Protein AF-A0A3D3L9M9-F1 (afdb_monomer)

Radius of gyration: 21.67 Å; Cα contacts (8 Å, |Δi|>4): 496; chains: 1; bounding box: 60×49×56 Å

Mean predicted aligned error: 7.58 Å

Foldseek 3Di:
DDDDDPPWDWPFPADFPDDDDSLQKFWFLDPPDVQQWTWIAGLAAGGIFIWGKDWDCCPPPVDTGIITTTDDDDPVQRVQSLQGWTWDDFPFPCLDPDDPLQTLGPTQTAASPRYNDDSVRSVVVSVVSCVVCVPPFPLRNRVVRGHDPDARDPRDDPSVCLSNLLNVLNVDDLPDDPVVLLQQLLDPGPSNSSSLLSLLPDPCSVVLLLCLLPVLDSSSLSSNLSNCSRPPDLVCLVSLLVSLLSFDLDADPVGQLHGPSNVSNLSSLSSCLVSLVRNPPVLVSLVVSLVVCVVGHVPSNVSSVVSSCSSVVPDRRDD

Secondary structure (DSSP, 8-state):
--PPPPPPEE-TT-SSSSSS-GGGEEEBSS---S-SEEEEEETTT--EEEEEEEEE-STTTSS-EEEEEE----HHHHHHHHTSPEEPPPEE--SSS--GGGS-EEPPEEPTT--S--HHHHHHHHHHHHHHHTT--HHHHHHHH---SSPPPTT--GGGHHHHHHHHHHT--TTS-HHHHHHHHHSSSTTHHHHHHHHHTSTTHHHHHHHHHHT--HHHHHHHHHHHHHS--GGGHHHHHHHHHT---PBPSS-TTSBTTHHHHHHHHHHHHHTGGG-TTHHHHHHHHHHHHTTT-HHHHHHHHHHHHHHHH-PPP--

pLDDT: mean 84.59, std 13.61, range [33.09, 97.38]

Solvent-accessible surface area (backbone atoms only — not comparable to full-atom values): 18096 Å² total; per-residue (Å²): 135,84,74,73,76,76,80,78,46,71,45,48,90,42,66,42,94,65,90,67,66,68,88,33,53,26,34,38,73,51,74,74,61,98,52,52,53,40,39,20,33,24,32,35,80,51,50,68,24,41,25,36,58,46,69,45,87,17,88,85,78,76,55,65,48,70,35,23,34,54,53,91,67,58,67,71,48,52,55,51,57,48,35,29,17,25,37,47,78,67,61,71,69,56,76,58,101,61,64,80,91,70,45,70,74,56,67,39,65,34,45,32,84,49,49,71,40,52,66,70,55,44,55,55,50,54,56,53,47,47,68,77,44,66,90,51,52,67,51,57,42,38,68,77,18,29,61,58,89,66,77,76,54,92,83,59,54,77,85,53,44,64,58,46,47,33,55,57,39,67,73,60,51,86,83,54,56,63,84,64,37,46,65,40,12,32,40,94,51,82,23,8,56,37,29,13,44,45,48,60,71,41,93,57,29,70,64,48,40,53,54,21,45,69,59,83,41,69,51,44,35,34,27,29,51,30,30,42,72,61,51,76,54,75,88,46,48,68,54,54,52,52,43,60,68,63,61,62,88,50,54,24,92,92,45,61,66,34,36,47,68,49,68,58,52,55,50,51,52,46,53,50,58,76,45,40,96,74,45,87,67,44,48,63,54,40,57,52,43,35,67,73,37,54,90,48,18,59,67,58,31,54,51,40,51,54,48,34,52,52,59,71,61,78,60,76,68,81,123

Structure (mmCIF, N/CA/C/O backbone):
data_AF-A0A3D3L9M9-F1
#
_entry.id   AF-A0A3D3L9M9-F1
#
loop_
_atom_site.group_PDB
_atom_site.id
_atom_site.type_symbol
_atom_site.label_atom_id
_atom_site.label_alt_id
_atom_site.label_comp_id
_atom_site.label_asym_id
_atom_site.label_entity_id
_atom_site.label_seq_id
_atom_site.pdbx_PDB_ins_code
_atom_site.Cartn_x
_atom_site.Cartn_y
_atom_site.Cartn_z
_atom_site.occupancy
_atom_site.B_iso_or_equiv
_atom_site.auth_seq_id
_atom_site.auth_comp_id
_atom_site.auth_asym_id
_atom_site.auth_atom_id
_atom_site.pdbx_PDB_model_num
ATOM 1 N N . MET A 1 1 ? 35.180 -26.397 -13.930 1.00 33.09 1 MET A N 1
ATOM 2 C CA . MET A 1 1 ? 35.344 -24.981 -14.312 1.00 33.09 1 MET A CA 1
ATOM 3 C C . MET A 1 1 ? 34.381 -24.176 -13.465 1.00 33.09 1 MET A C 1
ATOM 5 O O . MET A 1 1 ? 33.189 -24.171 -13.731 1.00 33.09 1 MET A O 1
ATOM 9 N N . SER A 1 2 ? 34.881 -23.629 -12.366 1.00 35.94 2 SER A N 1
ATOM 10 C CA . SER A 1 2 ? 34.155 -22.727 -11.479 1.00 35.94 2 SER A CA 1
ATOM 11 C C . SER A 1 2 ? 34.115 -21.365 -12.160 1.00 35.94 2 SER A C 1
ATOM 13 O O . SER A 1 2 ? 35.136 -20.686 -12.247 1.00 35.94 2 SER A O 1
ATOM 15 N N . HIS A 1 3 ? 32.960 -20.994 -12.711 1.00 33.69 3 HIS A N 1
ATOM 16 C CA . HIS A 1 3 ? 32.736 -19.606 -13.091 1.00 33.69 3 HIS A CA 1
ATOM 17 C C . HIS A 1 3 ? 32.947 -18.748 -11.835 1.00 33.69 3 HIS A C 1
ATOM 19 O O . HIS A 1 3 ? 32.397 -19.105 -10.786 1.00 33.69 3 HIS A O 1
ATOM 25 N N . PRO A 1 4 ? 33.749 -17.669 -11.888 1.00 38.41 4 PRO A N 1
ATOM 26 C CA . PRO A 1 4 ? 33.717 -16.690 -10.814 1.00 38.41 4 PRO A CA 1
ATOM 27 C C . PRO A 1 4 ? 32.261 -16.225 -10.660 1.00 38.41 4 PRO A C 1
ATOM 29 O O . PRO A 1 4 ? 31.553 -16.145 -11.674 1.00 38.41 4 PRO A O 1
ATOM 32 N N . PRO A 1 5 ? 31.779 -15.968 -9.430 1.00 44.69 5 PRO A N 1
ATOM 33 C CA . PRO A 1 5 ? 30.465 -15.365 -9.267 1.00 44.69 5 PRO A CA 1
ATOM 34 C C . PRO A 1 5 ? 30.419 -14.107 -10.149 1.00 44.69 5 PRO A C 1
ATOM 36 O O . PRO A 1 5 ? 31.430 -13.398 -10.227 1.00 44.69 5 PRO A O 1
ATOM 39 N N . PRO A 1 6 ? 29.318 -13.868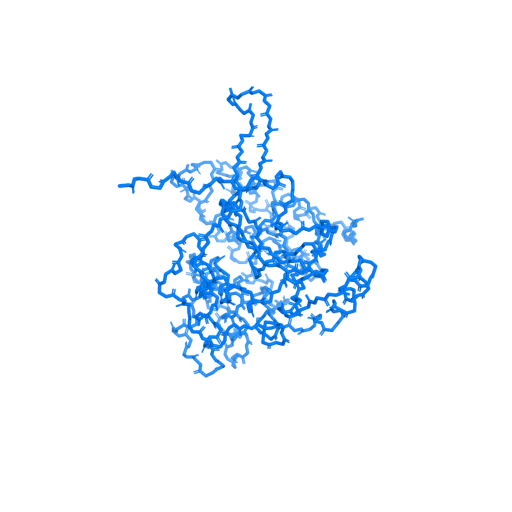 -10.886 1.00 54.06 6 PRO A N 1
ATOM 40 C CA . PRO A 1 6 ? 29.206 -12.669 -11.704 1.00 54.06 6 PRO A CA 1
ATOM 41 C C . PRO A 1 6 ? 29.533 -11.462 -10.826 1.00 54.06 6 PRO A C 1
ATOM 43 O O . PRO A 1 6 ? 29.035 -11.373 -9.705 1.00 54.06 6 PRO A O 1
ATOM 46 N N . ALA A 1 7 ? 30.427 -10.593 -11.308 1.00 61.88 7 ALA A N 1
ATOM 47 C CA . ALA A 1 7 ? 30.830 -9.403 -10.574 1.00 61.88 7 ALA A CA 1
ATOM 48 C C . ALA A 1 7 ? 29.566 -8.629 -10.183 1.00 61.88 7 ALA A C 1
ATOM 50 O O . ALA A 1 7 ? 28.782 -8.241 -11.052 1.00 61.88 7 ALA A O 1
ATOM 51 N N . GLU A 1 8 ? 29.339 -8.482 -8.878 1.00 77.19 8 GLU A N 1
ATOM 52 C CA . GLU A 1 8 ? 28.187 -7.755 -8.367 1.00 77.19 8 GLU A CA 1
ATOM 53 C C . GLU A 1 8 ? 28.261 -6.315 -8.872 1.00 77.19 8 GLU A C 1
ATOM 55 O O . GLU A 1 8 ? 29.269 -5.627 -8.695 1.00 77.19 8 GLU A O 1
ATOM 60 N N . LYS A 1 9 ? 27.201 -5.861 -9.539 1.00 86.44 9 LYS A N 1
ATOM 61 C CA . LYS A 1 9 ? 27.150 -4.499 -10.051 1.00 86.44 9 LYS A CA 1
ATOM 62 C C . LYS A 1 9 ? 26.581 -3.581 -8.979 1.00 86.44 9 LYS A C 1
ATOM 64 O O . LYS A 1 9 ? 25.378 -3.582 -8.725 1.00 86.44 9 LYS A O 1
ATOM 69 N N . VAL A 1 10 ? 27.463 -2.810 -8.354 1.00 88.44 10 VAL A N 1
ATOM 70 C CA . VAL A 1 10 ? 27.101 -1.778 -7.380 1.00 88.44 10 VAL A CA 1
ATOM 71 C C . VAL A 1 10 ? 26.648 -0.527 -8.131 1.00 88.44 10 VAL A C 1
ATOM 73 O O . VAL A 1 10 ? 27.326 -0.071 -9.048 1.00 88.44 10 VAL A O 1
ATOM 76 N N . LEU A 1 11 ? 25.479 -0.008 -7.765 1.00 86.19 11 LEU A N 1
ATOM 77 C CA . LEU A 1 11 ? 24.852 1.172 -8.363 1.00 86.19 11 LEU A CA 1
ATOM 78 C C . LEU A 1 11 ? 25.003 2.433 -7.494 1.00 86.19 11 LEU A C 1
ATOM 80 O O . LEU A 1 11 ? 24.520 3.491 -7.889 1.00 86.19 11 LEU A O 1
ATOM 84 N N . GLU A 1 12 ? 25.665 2.316 -6.337 1.00 82.75 12 GLU A N 1
ATOM 85 C CA . GLU A 1 12 ? 25.787 3.377 -5.327 1.00 82.75 12 GLU A CA 1
ATOM 86 C C . GLU A 1 12 ? 24.389 3.871 -4.912 1.00 82.75 12 GLU A C 1
ATOM 88 O O . GLU A 1 12 ? 23.578 3.058 -4.452 1.00 82.75 12 GLU A O 1
ATOM 93 N N . ASP A 1 13 ? 24.092 5.155 -5.129 1.00 79.00 13 ASP A N 1
ATOM 94 C CA . ASP A 1 13 ? 22.797 5.783 -4.839 1.00 79.00 13 ASP A CA 1
ATOM 95 C C . ASP A 1 13 ? 21.741 5.515 -5.928 1.00 79.00 13 ASP A C 1
ATOM 97 O O . ASP A 1 13 ? 20.532 5.686 -5.718 1.00 79.00 13 ASP A O 1
ATOM 101 N N . ARG A 1 14 ? 22.163 5.052 -7.113 1.00 86.56 14 ARG A N 1
ATOM 102 C CA . ARG A 1 14 ? 21.253 4.801 -8.234 1.00 86.56 14 ARG A CA 1
ATOM 103 C C . ARG A 1 14 ? 20.447 3.531 -7.989 1.00 86.56 14 ARG A C 1
ATOM 105 O O . ARG A 1 14 ? 20.939 2.504 -7.538 1.00 86.56 14 ARG A O 1
ATOM 112 N N . ARG A 1 15 ? 19.180 3.576 -8.400 1.00 90.56 15 ARG A N 1
ATOM 113 C CA . ARG A 1 15 ? 18.230 2.463 -8.229 1.00 90.56 15 ARG A CA 1
ATOM 114 C C . ARG A 1 15 ? 17.972 1.653 -9.497 1.00 90.56 15 ARG A C 1
ATOM 116 O O . ARG A 1 15 ? 17.392 0.574 -9.431 1.00 90.56 15 ARG A O 1
ATOM 123 N N . VAL A 1 16 ? 18.369 2.188 -10.651 1.00 94.38 16 VAL A N 1
ATOM 124 C CA . VAL A 1 16 ? 18.211 1.552 -11.962 1.00 94.38 16 VAL A CA 1
ATOM 125 C C . VAL A 1 16 ? 19.552 1.548 -12.670 1.00 94.38 16 VAL A C 1
ATOM 127 O O . VAL A 1 16 ? 20.256 2.561 -12.700 1.00 94.38 16 VAL A O 1
ATOM 130 N N . ASP A 1 17 ? 19.870 0.414 -13.282 1.00 94.62 17 ASP A N 1
ATOM 131 C CA . ASP A 1 17 ? 21.086 0.211 -14.051 1.00 94.62 17 ASP A CA 1
ATOM 132 C C . ASP A 1 17 ? 20.997 0.842 -15.454 1.00 94.62 17 ASP A C 1
ATOM 134 O O . ASP A 1 17 ? 20.914 0.172 -16.483 1.00 94.62 17 ASP A O 1
ATOM 138 N N . CYS A 1 18 ? 20.949 2.171 -15.496 1.00 94.81 18 CYS A N 1
ATOM 139 C CA . CYS A 1 18 ? 20.976 2.958 -16.727 1.00 94.81 18 CYS A CA 1
ATOM 140 C C . CYS A 1 18 ? 21.786 4.245 -16.527 1.00 94.81 18 CYS A C 1
ATOM 142 O O . CYS A 1 18 ? 22.221 4.514 -15.413 1.00 94.81 18 CYS A O 1
ATOM 144 N N . GLY A 1 19 ? 21.966 5.052 -17.580 1.00 93.69 19 GLY A N 1
ATOM 145 C CA . GLY A 1 19 ? 22.653 6.354 -17.522 1.00 93.69 19 GLY A CA 1
ATOM 146 C C . GLY A 1 19 ? 21.738 7.578 -17.372 1.00 93.69 19 GLY A C 1
ATOM 147 O O . GLY A 1 19 ? 22.219 8.702 -17.445 1.00 93.69 19 GLY A O 1
ATOM 148 N N . CYS A 1 20 ? 20.425 7.390 -17.206 1.00 95.31 20 CYS A N 1
ATOM 149 C CA . CYS A 1 20 ? 19.460 8.493 -17.105 1.00 95.31 20 CYS A CA 1
ATOM 150 C C . CYS A 1 20 ? 19.565 9.263 -15.773 1.00 95.31 20 CYS A C 1
ATOM 152 O O . CYS A 1 20 ? 20.234 8.824 -14.841 1.00 95.31 20 CYS A O 1
ATOM 154 N N . ASP A 1 21 ? 18.879 10.400 -15.665 1.00 94.38 21 ASP A N 1
ATOM 155 C CA . ASP A 1 21 ? 18.722 11.115 -14.392 1.00 94.38 21 ASP A CA 1
ATOM 156 C C . ASP A 1 21 ? 17.965 10.238 -13.374 1.00 94.38 21 ASP A C 1
ATOM 158 O O . ASP A 1 21 ? 16.957 9.611 -13.712 1.00 94.38 21 ASP A O 1
ATOM 162 N N . GLU A 1 22 ? 18.437 10.182 -12.128 1.00 92.56 22 GLU A N 1
ATOM 163 C CA . GLU A 1 22 ? 17.822 9.369 -11.073 1.00 92.56 22 GLU A CA 1
ATOM 164 C C . GLU A 1 22 ? 16.407 9.819 -10.702 1.00 92.56 22 GLU A C 1
ATOM 166 O O . GLU A 1 22 ? 15.593 8.999 -10.271 1.00 92.56 22 GLU A O 1
ATOM 171 N N . ARG A 1 23 ? 16.066 11.087 -10.965 1.00 92.44 23 ARG A N 1
ATOM 172 C CA . ARG A 1 23 ? 14.709 11.626 -10.814 1.00 92.44 23 ARG A CA 1
ATOM 173 C C . ARG A 1 23 ? 13.713 10.970 -11.762 1.00 92.44 23 ARG A C 1
ATOM 175 O O . ARG A 1 23 ? 12.513 11.138 -11.573 1.00 92.44 23 ARG A O 1
ATOM 182 N N . LEU A 1 24 ? 14.174 10.194 -12.745 1.00 94.69 24 LEU A N 1
ATOM 183 C CA . LEU A 1 24 ? 13.333 9.387 -13.633 1.00 94.69 24 LEU A CA 1
ATOM 184 C C . LEU A 1 24 ? 13.099 7.966 -13.103 1.00 94.69 24 LEU A C 1
ATOM 186 O O . LEU A 1 24 ? 12.328 7.212 -13.701 1.00 94.69 24 LEU A O 1
ATOM 190 N N . HIS A 1 25 ? 13.764 7.564 -12.020 1.00 94.38 25 HIS A N 1
ATOM 191 C CA . HIS A 1 25 ? 13.606 6.237 -11.436 1.00 94.38 25 HIS A CA 1
ATOM 192 C C . HIS A 1 25 ? 12.343 6.190 -10.574 1.00 94.38 25 HIS A C 1
ATOM 194 O O . HIS A 1 25 ? 12.098 7.063 -9.738 1.00 94.38 25 HIS A O 1
ATOM 200 N N . ARG A 1 26 ? 11.524 5.158 -10.777 1.00 93.56 26 ARG A N 1
ATOM 201 C CA . ARG A 1 26 ? 10.294 4.922 -10.018 1.00 93.56 26 ARG A CA 1
ATOM 202 C C . ARG A 1 26 ? 10.266 3.494 -9.492 1.00 93.56 26 ARG A C 1
ATOM 204 O O . ARG A 1 26 ? 10.668 2.590 -10.228 1.00 93.56 26 ARG A O 1
ATOM 211 N N . PRO A 1 27 ? 9.813 3.262 -8.249 1.00 93.19 27 PRO A N 1
ATOM 212 C CA . PRO A 1 27 ? 9.525 1.913 -7.784 1.00 93.19 27 PRO A CA 1
ATOM 213 C C . PRO A 1 27 ? 8.497 1.232 -8.687 1.00 93.19 27 PRO A C 1
ATOM 215 O O . PRO A 1 27 ? 7.617 1.892 -9.240 1.00 93.19 27 PRO A O 1
ATOM 218 N N . VAL A 1 28 ? 8.586 -0.083 -8.826 1.00 94.06 28 VAL A N 1
ATOM 219 C CA . VAL A 1 28 ? 7.606 -0.893 -9.552 1.00 94.06 28 VAL A CA 1
ATOM 220 C C . VAL A 1 28 ? 6.676 -1.545 -8.540 1.00 94.06 28 VAL A C 1
ATOM 222 O O . VAL A 1 28 ? 7.138 -2.356 -7.744 1.00 94.06 28 VAL A O 1
ATOM 225 N N . LEU A 1 29 ? 5.382 -1.210 -8.606 1.00 89.81 29 LEU A N 1
ATOM 226 C CA . LEU A 1 29 ? 4.254 -1.681 -7.786 1.00 89.81 29 LEU A CA 1
ATOM 227 C C . LEU A 1 29 ? 4.360 -1.523 -6.262 1.00 89.81 29 LEU A C 1
ATOM 229 O O . LEU A 1 29 ? 3.416 -1.061 -5.628 1.00 89.81 29 LEU A O 1
ATOM 233 N N . LEU A 1 30 ? 5.452 -1.982 -5.664 1.00 84.50 30 LEU A N 1
ATOM 234 C CA . LEU A 1 30 ? 5.696 -2.000 -4.234 1.00 84.50 30 LEU A CA 1
ATOM 235 C C . LEU A 1 30 ? 6.755 -0.955 -3.911 1.00 84.50 30 LEU A C 1
ATOM 237 O O . LEU A 1 30 ? 7.791 -0.860 -4.570 1.00 84.50 30 LEU A O 1
ATOM 241 N N . GLU A 1 31 ? 6.490 -0.155 -2.884 1.00 74.69 31 GLU A N 1
ATOM 242 C CA . GLU A 1 31 ? 7.501 0.758 -2.378 1.00 74.69 31 GLU A CA 1
ATOM 243 C C . GLU A 1 31 ? 8.694 -0.021 -1.807 1.00 74.69 31 GLU A C 1
ATOM 245 O O . GLU A 1 31 ? 8.491 -1.068 -1.183 1.00 74.69 31 GLU A O 1
ATOM 250 N N . PRO A 1 32 ? 9.923 0.507 -1.938 1.00 61.47 32 PRO A N 1
ATOM 251 C CA . PRO A 1 32 ? 11.069 0.008 -1.194 1.00 61.47 32 PRO A CA 1
ATOM 252 C C . PRO A 1 32 ? 10.804 0.272 0.296 1.00 61.47 32 PRO A C 1
ATOM 254 O O . PRO A 1 32 ? 10.990 1.381 0.793 1.00 61.47 32 PRO A O 1
ATOM 257 N N . GLY A 1 33 ? 10.226 -0.712 0.982 1.00 63.22 33 GLY A N 1
ATOM 258 C CA . GLY A 1 33 ? 9.989 -0.673 2.423 1.00 63.22 33 GLY A CA 1
ATOM 259 C C . GLY A 1 33 ? 11.222 -1.140 3.196 1.00 63.22 33 GLY A C 1
ATOM 260 O O . GLY A 1 33 ? 12.350 -0.983 2.751 1.00 63.22 33 GLY A O 1
ATOM 261 N N . PHE A 1 34 ? 11.001 -1.820 4.323 1.00 51.00 34 PHE A N 1
ATOM 262 C CA . PHE A 1 34 ? 12.053 -2.534 5.070 1.00 51.00 34 PHE A CA 1
ATOM 263 C C . PHE A 1 34 ? 12.556 -3.810 4.367 1.00 51.00 34 PHE A C 1
ATOM 265 O O . PHE A 1 34 ? 13.247 -4.627 4.972 1.00 51.00 34 PHE A O 1
ATOM 272 N N . GLN A 1 35 ? 12.148 -4.043 3.119 1.00 64.75 35 GLN A N 1
ATOM 273 C CA . GLN A 1 35 ? 12.575 -5.208 2.358 1.00 64.75 35 GLN A CA 1
ATOM 274 C C . GLN A 1 35 ? 13.949 -4.932 1.762 1.00 64.75 35 GLN A C 1
ATOM 276 O O . GLN A 1 35 ? 14.169 -3.886 1.160 1.00 64.75 35 GLN A O 1
ATOM 281 N N . ALA A 1 36 ? 14.857 -5.899 1.892 1.00 76.19 36 ALA A N 1
ATOM 282 C CA . ALA A 1 36 ? 16.188 -5.786 1.310 1.00 76.19 36 ALA A CA 1
ATOM 283 C C . ALA A 1 36 ? 16.134 -5.675 -0.221 1.00 76.19 36 ALA A C 1
ATOM 285 O O . ALA A 1 36 ? 17.023 -5.082 -0.812 1.00 76.19 36 ALA A O 1
ATOM 286 N N . TRP A 1 37 ? 15.116 -6.245 -0.878 1.00 90.44 37 TRP A N 1
ATOM 287 C CA . TRP A 1 37 ? 14.992 -6.238 -2.336 1.00 90.44 37 TRP A CA 1
ATOM 288 C C . TRP A 1 37 ? 13.902 -5.272 -2.792 1.00 90.44 37 TRP A C 1
ATOM 290 O O . TRP A 1 37 ? 12.818 -5.224 -2.216 1.00 90.44 37 TRP A O 1
ATOM 300 N N . ALA A 1 38 ? 14.178 -4.548 -3.870 1.00 91.69 38 ALA A N 1
ATOM 301 C CA . ALA A 1 38 ? 13.242 -3.633 -4.507 1.00 91.69 38 ALA A CA 1
ATOM 302 C C . ALA A 1 38 ? 13.362 -3.716 -6.031 1.00 91.69 38 ALA A C 1
ATOM 304 O O . ALA A 1 38 ? 14.388 -4.136 -6.569 1.00 91.69 38 ALA A O 1
ATOM 305 N N . VAL A 1 39 ? 12.311 -3.307 -6.737 1.00 94.69 39 VAL A N 1
ATOM 306 C CA . VAL A 1 39 ? 12.291 -3.252 -8.203 1.00 94.69 39 VAL A CA 1
ATOM 307 C C . VAL A 1 39 ? 12.022 -1.818 -8.620 1.00 94.69 39 VAL A C 1
ATOM 309 O O . VAL A 1 39 ? 11.086 -1.191 -8.125 1.00 94.69 39 VAL A O 1
ATOM 312 N N . HIS A 1 40 ? 12.839 -1.302 -9.529 1.00 95.44 40 HIS A N 1
ATOM 313 C CA . HIS A 1 40 ? 12.734 0.059 -10.035 1.00 95.44 40 HIS A CA 1
ATOM 314 C C . HIS A 1 40 ? 12.749 0.068 -11.559 1.00 95.44 40 HIS A C 1
ATOM 316 O O . HIS A 1 40 ? 13.385 -0.776 -12.189 1.00 95.44 40 HIS A O 1
ATOM 322 N N . ALA A 1 41 ? 12.073 1.049 -12.146 1.00 96.38 41 ALA A N 1
ATOM 323 C CA . ALA A 1 41 ? 12.044 1.284 -13.579 1.00 96.38 41 ALA A CA 1
ATOM 324 C C . ALA A 1 41 ? 12.390 2.742 -13.896 1.00 96.38 41 ALA A C 1
ATOM 326 O O . ALA A 1 41 ? 11.969 3.663 -13.192 1.00 96.38 41 ALA A O 1
ATOM 327 N N . CYS A 1 42 ? 13.149 2.967 -14.966 1.00 96.81 42 CYS A N 1
ATOM 328 C CA . CYS A 1 42 ? 13.473 4.301 -15.454 1.00 96.81 42 CYS A CA 1
ATOM 329 C C . CYS A 1 42 ? 12.408 4.785 -16.446 1.00 96.81 42 CYS A C 1
ATOM 331 O O . CYS A 1 42 ? 12.202 4.179 -17.495 1.00 96.81 42 CYS A O 1
ATOM 333 N N . CYS A 1 43 ? 11.778 5.926 -16.172 1.00 96.81 43 CYS A N 1
ATOM 334 C CA . CYS A 1 43 ? 10.842 6.573 -17.098 1.00 96.81 43 CYS A CA 1
ATOM 335 C C . CYS A 1 43 ? 11.537 7.285 -18.270 1.00 96.81 43 CYS A C 1
ATOM 337 O O . CYS A 1 43 ? 10.881 7.627 -19.247 1.00 96.81 43 CYS A O 1
ATOM 339 N N . GLY A 1 44 ? 12.861 7.450 -18.228 1.00 97.00 44 GLY A N 1
ATOM 340 C CA . GLY A 1 44 ? 13.647 7.939 -19.362 1.00 97.00 44 GLY A CA 1
ATOM 341 C C . GLY A 1 44 ? 13.872 6.862 -20.420 1.00 97.00 44 GLY A C 1
ATOM 342 O O . GLY A 1 44 ? 13.445 7.010 -21.558 1.00 97.00 44 GLY A O 1
ATOM 343 N N . CYS A 1 45 ? 14.510 5.750 -20.050 1.00 96.50 45 CYS A N 1
ATOM 344 C CA . CYS A 1 45 ? 14.910 4.708 -21.007 1.00 96.50 45 CYS A CA 1
ATOM 345 C C . CYS A 1 45 ? 14.089 3.410 -20.947 1.00 96.50 45 CYS A C 1
ATOM 347 O O . CYS A 1 45 ? 14.290 2.534 -21.781 1.00 96.50 45 CYS A O 1
ATOM 349 N N . GLY A 1 46 ? 13.196 3.247 -19.967 1.00 95.25 46 GLY A N 1
ATOM 350 C CA . GLY A 1 46 ? 12.403 2.026 -19.778 1.00 95.25 46 GLY A CA 1
ATOM 351 C C . GLY A 1 46 ? 13.138 0.869 -19.091 1.00 95.25 46 GLY A C 1
ATOM 352 O O . GLY A 1 46 ? 12.525 -0.167 -18.856 1.00 95.25 46 GLY A O 1
ATOM 353 N N . MET A 1 47 ? 14.423 1.024 -18.743 1.00 96.69 47 MET A N 1
ATOM 354 C CA . MET A 1 47 ? 15.188 -0.015 -18.042 1.00 96.69 47 MET A CA 1
ATOM 355 C C . MET A 1 47 ? 14.532 -0.378 -16.708 1.00 96.69 47 MET A C 1
ATOM 357 O O . MET A 1 47 ? 14.173 0.516 -15.941 1.00 96.69 47 MET A O 1
ATOM 361 N N . VAL A 1 48 ? 14.434 -1.677 -16.418 1.00 96.75 48 VAL A N 1
ATOM 362 C CA . VAL A 1 48 ? 13.936 -2.215 -15.146 1.00 96.75 48 VAL A CA 1
ATOM 363 C C . VAL A 1 48 ? 15.064 -2.957 -14.445 1.00 96.75 48 VAL A C 1
ATOM 365 O O . VAL A 1 48 ? 15.755 -3.772 -15.053 1.00 96.75 48 VAL A O 1
ATOM 368 N N . THR A 1 49 ? 15.256 -2.687 -13.159 1.00 96.31 49 THR A N 1
ATOM 369 C CA . THR A 1 49 ? 16.326 -3.274 -12.353 1.00 96.31 49 THR A CA 1
ATOM 370 C C . THR A 1 49 ? 15.765 -3.743 -11.021 1.00 96.31 49 THR A C 1
ATOM 372 O O . THR A 1 49 ? 15.053 -3.005 -10.340 1.00 96.31 49 THR A O 1
ATOM 375 N N . CYS A 1 50 ? 16.092 -4.978 -10.646 1.00 95.19 50 CYS A N 1
ATOM 376 C CA . CYS A 1 50 ? 15.913 -5.444 -9.280 1.00 95.19 50 CYS A CA 1
ATOM 377 C C . CYS A 1 50 ? 17.205 -5.180 -8.506 1.00 95.19 50 CYS A C 1
ATOM 379 O O . CYS A 1 50 ? 18.293 -5.487 -8.994 1.00 95.19 50 CYS A O 1
ATOM 381 N N . THR A 1 51 ? 17.086 -4.587 -7.325 1.00 93.31 51 THR A N 1
ATOM 382 C CA . THR A 1 51 ? 18.219 -4.193 -6.489 1.00 93.31 51 THR A CA 1
ATOM 383 C C . THR A 1 51 ? 18.074 -4.750 -5.088 1.00 93.31 51 THR A C 1
ATOM 385 O O . THR A 1 51 ? 16.981 -4.699 -4.525 1.00 93.31 51 THR A O 1
ATOM 388 N N . GLU A 1 52 ? 19.182 -5.178 -4.502 1.00 91.50 52 GLU A N 1
ATOM 389 C CA . GLU A 1 52 ? 19.316 -5.398 -3.068 1.00 91.50 52 GLU A CA 1
ATOM 390 C C . GLU A 1 52 ? 19.927 -4.152 -2.415 1.00 91.50 52 GLU A C 1
ATOM 392 O O . GLU A 1 52 ? 21.000 -3.705 -2.823 1.00 91.50 52 GLU A O 1
ATOM 397 N N . GLN A 1 53 ? 19.255 -3.573 -1.421 1.00 87.06 53 GLN A N 1
ATOM 398 C CA . GLN A 1 53 ? 19.840 -2.555 -0.558 1.00 87.06 53 GLN A CA 1
ATOM 399 C C . GLN A 1 53 ? 20.689 -3.245 0.510 1.00 87.06 53 GLN A C 1
ATOM 401 O O . GLN A 1 53 ? 20.191 -4.052 1.296 1.00 87.06 53 GLN A O 1
ATOM 406 N N . ARG A 1 54 ? 21.974 -2.904 0.546 1.00 86.06 54 ARG A N 1
ATOM 407 C CA . ARG A 1 54 ? 22.916 -3.327 1.585 1.00 86.06 54 ARG A CA 1
ATOM 408 C C . ARG A 1 54 ? 23.401 -2.090 2.313 1.00 86.06 54 ARG A C 1
ATOM 410 O O . ARG A 1 54 ? 23.590 -1.056 1.685 1.00 86.06 54 ARG A O 1
ATOM 417 N N . GLY A 1 55 ? 23.594 -2.181 3.616 1.00 81.38 55 GLY A N 1
ATOM 418 C CA . GLY A 1 55 ? 24.051 -1.040 4.389 1.00 81.38 55 GLY A CA 1
ATOM 419 C C . GLY A 1 55 ? 24.264 -1.366 5.852 1.00 81.38 55 GLY A C 1
ATOM 420 O O . GLY A 1 55 ? 23.901 -2.447 6.321 1.00 81.38 55 GLY A O 1
ATOM 421 N N . ASP A 1 56 ? 24.845 -0.400 6.544 1.00 77.88 56 ASP A N 1
ATOM 422 C CA . ASP A 1 56 ? 25.013 -0.366 7.989 1.00 77.88 56 ASP A CA 1
ATOM 423 C C . ASP A 1 56 ? 24.328 0.904 8.505 1.00 77.88 56 ASP A C 1
ATOM 425 O O . ASP A 1 56 ? 24.455 1.974 7.909 1.00 77.88 56 ASP A O 1
ATOM 429 N N . ASP A 1 57 ? 23.590 0.792 9.608 1.00 77.19 57 ASP A N 1
ATOM 430 C CA . ASP A 1 57 ? 22.956 1.939 10.265 1.00 77.19 57 ASP A CA 1
ATOM 431 C C . ASP A 1 57 ? 23.949 2.745 11.125 1.00 77.19 57 ASP A C 1
ATOM 433 O O . ASP A 1 57 ? 23.566 3.708 11.795 1.00 77.19 57 ASP A O 1
ATOM 437 N N . GLY A 1 58 ? 25.226 2.354 11.099 1.00 78.31 58 GLY A N 1
ATOM 438 C CA . GLY A 1 58 ? 26.333 3.009 11.780 1.00 78.31 58 GLY A CA 1
ATOM 439 C C . GLY A 1 58 ? 26.437 2.635 13.255 1.00 78.31 58 GLY A C 1
ATOM 440 O O . GLY A 1 58 ? 27.357 3.099 13.930 1.00 78.31 58 GLY A O 1
ATOM 441 N N . ARG A 1 59 ? 25.554 1.770 13.780 1.00 75.94 59 ARG A N 1
ATOM 442 C CA . ARG A 1 59 ? 25.620 1.327 15.185 1.00 75.94 59 ARG A CA 1
ATOM 443 C C . ARG A 1 59 ? 26.869 0.506 15.481 1.00 75.94 59 ARG A C 1
ATOM 445 O O . ARG A 1 59 ? 27.307 0.487 16.629 1.00 75.94 59 ARG A O 1
ATOM 452 N N . PHE A 1 60 ? 27.434 -0.158 14.471 1.00 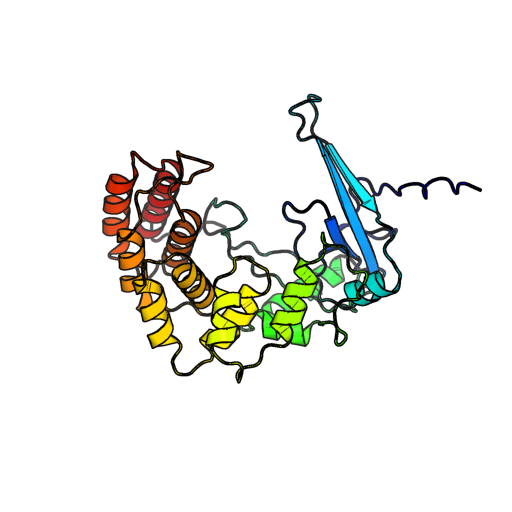71.50 60 PHE A N 1
ATOM 453 C CA . PHE A 1 60 ? 28.617 -1.007 14.626 1.00 71.50 60 PHE A CA 1
ATOM 454 C C . PHE A 1 60 ? 29.893 -0.385 14.054 1.00 71.50 60 PHE A C 1
ATOM 456 O O . PHE A 1 60 ? 30.964 -0.578 14.626 1.00 71.50 60 PHE A O 1
ATOM 463 N N . THR A 1 61 ? 29.793 0.364 12.956 1.00 76.25 61 THR A N 1
ATOM 464 C CA . THR A 1 61 ? 30.950 0.958 12.261 1.00 76.25 61 THR A CA 1
ATOM 465 C C . THR A 1 61 ? 31.157 2.447 12.549 1.00 76.25 61 THR A C 1
ATOM 467 O O . THR A 1 61 ? 32.214 2.979 12.224 1.00 76.25 61 THR A O 1
ATOM 470 N N . GLY A 1 62 ? 30.197 3.121 13.194 1.00 80.69 62 GLY A N 1
ATOM 471 C CA . GLY A 1 62 ? 30.243 4.558 13.490 1.00 80.69 62 GLY A CA 1
ATOM 472 C C . GLY A 1 62 ? 29.819 5.462 12.327 1.00 80.69 62 GLY A C 1
ATOM 473 O O . GLY A 1 62 ? 29.671 6.665 12.532 1.00 80.69 62 GLY A O 1
ATOM 474 N N . GLU A 1 63 ? 29.577 4.902 11.139 1.00 79.81 63 GLU A N 1
ATOM 475 C CA . GLU A 1 63 ? 29.136 5.633 9.951 1.00 79.81 63 GLU A CA 1
ATOM 476 C C . GLU A 1 63 ? 28.003 4.875 9.254 1.00 79.81 63 GLU A C 1
ATOM 478 O O . GLU A 1 63 ? 28.122 3.690 8.946 1.00 79.81 63 GLU A O 1
ATOM 483 N N . ALA A 1 64 ? 26.882 5.560 9.030 1.00 81.44 64 ALA A N 1
ATOM 484 C CA . ALA A 1 64 ? 25.761 4.980 8.309 1.00 81.44 64 ALA A CA 1
ATOM 485 C C . ALA A 1 64 ? 26.027 5.037 6.803 1.00 81.44 64 ALA A C 1
ATOM 487 O O . ALA A 1 64 ? 26.344 6.099 6.266 1.00 81.44 64 ALA A O 1
ATOM 488 N N . TRP A 1 65 ? 25.846 3.915 6.114 1.00 82.19 65 TRP A N 1
ATOM 489 C CA . TRP A 1 65 ? 25.987 3.845 4.662 1.00 82.19 65 TRP A CA 1
ATOM 490 C C . TRP A 1 65 ? 24.983 2.864 4.069 1.00 82.19 65 TRP A C 1
ATOM 492 O O . TRP A 1 65 ? 24.590 1.886 4.706 1.00 82.19 65 TRP A O 1
ATOM 502 N N . SER A 1 66 ? 24.577 3.103 2.825 1.00 82.19 66 SER A N 1
ATOM 503 C CA . SER A 1 66 ? 23.772 2.154 2.061 1.00 82.19 66 SER A CA 1
ATOM 504 C C . SER A 1 66 ? 24.139 2.193 0.587 1.00 82.19 66 SER A C 1
ATOM 506 O O . SER A 1 66 ? 24.350 3.270 0.046 1.00 82.19 66 SER A O 1
ATOM 508 N N . VAL A 1 67 ? 24.169 1.033 -0.061 1.00 86.00 67 VAL A N 1
ATOM 509 C CA . VAL A 1 67 ? 24.361 0.891 -1.507 1.00 86.00 67 VAL A CA 1
ATOM 510 C C . VAL A 1 67 ? 23.275 0.011 -2.103 1.00 86.00 67 VAL A C 1
ATOM 512 O O . VAL A 1 67 ? 22.751 -0.898 -1.448 1.00 86.00 67 VAL A O 1
ATOM 515 N N . HIS A 1 68 ? 22.986 0.238 -3.378 1.00 88.44 68 HIS A N 1
ATOM 516 C CA . HIS A 1 68 ? 22.147 -0.647 -4.172 1.00 88.44 68 HIS A CA 1
ATOM 517 C C . HIS A 1 68 ? 23.003 -1.588 -5.023 1.00 88.44 68 HIS A C 1
ATOM 519 O O . HIS A 1 68 ? 23.860 -1.152 -5.790 1.00 88.44 68 HIS A O 1
ATOM 525 N N . VAL A 1 69 ? 22.761 -2.892 -4.908 1.00 91.12 69 VAL A N 1
ATOM 526 C CA . VAL A 1 69 ? 23.416 -3.929 -5.717 1.00 91.12 69 VAL A CA 1
ATOM 527 C C . VAL A 1 69 ? 22.412 -4.477 -6.720 1.00 91.12 69 VAL A C 1
ATOM 529 O O . VAL A 1 69 ? 21.352 -4.962 -6.328 1.00 91.12 69 VAL A O 1
ATOM 532 N N . ALA A 1 70 ? 22.722 -4.403 -8.014 1.00 93.12 70 ALA A N 1
ATOM 533 C CA . ALA A 1 70 ? 21.857 -4.948 -9.053 1.00 93.12 70 ALA A CA 1
ATOM 534 C C . ALA A 1 70 ? 21.860 -6.482 -9.012 1.00 93.12 70 ALA A C 1
ATOM 536 O O . ALA A 1 70 ? 22.911 -7.127 -9.012 1.00 93.12 70 ALA A O 1
ATOM 537 N N . LEU A 1 71 ? 20.664 -7.063 -9.013 1.00 92.75 71 LEU A N 1
ATOM 538 C CA . LEU A 1 71 ? 20.451 -8.501 -8.973 1.00 92.75 71 LEU A CA 1
ATOM 539 C C . LEU A 1 71 ? 20.186 -9.038 -10.377 1.00 92.75 71 LEU A C 1
ATOM 541 O O . LEU A 1 71 ? 19.293 -8.575 -11.089 1.00 92.75 71 LEU A O 1
ATOM 545 N N . MET A 1 72 ? 20.929 -10.076 -10.751 1.00 91.56 72 MET A N 1
ATOM 546 C CA . MET A 1 72 ? 20.723 -10.785 -12.011 1.00 91.56 72 MET A CA 1
ATOM 547 C C . MET A 1 72 ? 19.617 -11.829 -11.840 1.00 91.56 72 MET A C 1
ATOM 549 O O . MET A 1 72 ? 19.871 -12.968 -11.448 1.00 91.56 72 MET A O 1
ATOM 553 N N . LEU A 1 73 ? 18.376 -11.433 -12.120 1.00 92.94 73 LEU A N 1
ATOM 554 C CA . LEU A 1 73 ? 17.237 -12.352 -12.156 1.00 92.94 73 LEU A CA 1
ATOM 555 C C . LEU A 1 73 ? 17.101 -13.009 -13.534 1.00 92.94 73 LEU A C 1
ATOM 557 O O . LEU A 1 73 ? 17.625 -12.523 -14.538 1.00 92.94 73 LEU A O 1
ATOM 561 N N . LYS A 1 74 ? 16.367 -14.125 -13.597 1.00 94.00 74 LYS A N 1
ATOM 562 C CA . LYS A 1 74 ? 16.059 -14.775 -14.876 1.00 94.00 74 LYS A CA 1
ATOM 563 C C . LYS A 1 74 ? 15.280 -13.817 -15.795 1.00 94.00 74 LYS A C 1
ATOM 565 O O . LYS A 1 74 ? 14.423 -13.087 -15.290 1.00 94.00 74 LYS A O 1
ATOM 570 N N . PRO A 1 75 ? 15.489 -13.864 -17.127 1.00 95.19 75 PRO A N 1
ATOM 571 C CA . PRO A 1 75 ? 14.794 -12.983 -18.068 1.00 95.19 75 PRO A CA 1
ATOM 572 C C . PRO A 1 75 ? 13.268 -13.014 -17.926 1.00 95.19 75 PRO A C 1
ATOM 574 O O . PRO A 1 75 ? 12.644 -11.965 -17.881 1.00 95.19 75 PRO A O 1
ATOM 577 N N . GLU A 1 76 ? 12.683 -14.202 -17.748 1.00 95.88 76 GLU A N 1
ATOM 578 C CA . GLU A 1 76 ? 11.238 -14.385 -17.532 1.00 95.88 76 GLU A CA 1
ATOM 579 C C . GLU A 1 76 ? 10.707 -13.616 -16.309 1.00 95.88 76 GLU A C 1
ATOM 581 O O . GLU A 1 76 ? 9.632 -13.021 -16.365 1.00 95.88 76 GLU A O 1
ATOM 586 N N . VAL A 1 77 ? 11.486 -13.564 -15.221 1.00 96.50 77 VAL A N 1
ATOM 587 C CA . VAL A 1 77 ? 11.138 -12.817 -14.008 1.00 96.50 77 VAL A CA 1
ATOM 588 C C . VAL A 1 77 ? 11.233 -11.320 -14.276 1.00 96.50 77 VAL A C 1
ATOM 590 O O . VAL A 1 77 ? 10.313 -10.588 -13.930 1.00 96.50 77 VAL A O 1
ATOM 593 N N . MET A 1 78 ? 12.299 -10.860 -14.936 1.00 96.06 78 MET A N 1
ATOM 594 C CA . MET A 1 78 ? 12.463 -9.439 -15.263 1.00 96.06 78 MET A CA 1
ATOM 595 C C . MET A 1 78 ? 11.385 -8.929 -16.222 1.00 96.06 78 MET A C 1
ATOM 597 O O . MET A 1 78 ? 10.852 -7.846 -16.001 1.00 96.06 78 MET A O 1
ATOM 601 N N . THR A 1 79 ? 11.018 -9.706 -17.244 1.00 95.69 79 THR A N 1
ATOM 602 C CA . THR A 1 79 ? 9.922 -9.366 -18.162 1.00 95.69 79 THR A CA 1
ATOM 603 C C . THR A 1 79 ? 8.591 -9.274 -17.424 1.00 95.69 79 THR A C 1
ATOM 605 O O . THR A 1 79 ? 7.846 -8.317 -17.626 1.00 95.69 79 THR A O 1
ATOM 608 N N . TRP A 1 80 ? 8.308 -10.225 -16.530 1.00 96.88 80 TRP A N 1
ATOM 609 C CA . TRP A 1 80 ? 7.091 -10.192 -15.723 1.00 96.88 80 TRP A CA 1
ATOM 610 C C . TRP A 1 80 ? 7.062 -8.975 -14.788 1.00 96.88 80 TRP A C 1
ATOM 612 O O . TRP A 1 80 ? 6.079 -8.237 -14.767 1.00 96.88 80 TRP A O 1
ATOM 622 N N . LEU A 1 81 ? 8.164 -8.692 -14.086 1.00 95.94 81 LEU A N 1
ATOM 623 C CA . LEU A 1 81 ? 8.298 -7.510 -13.228 1.00 95.94 81 LEU A CA 1
ATOM 624 C C . LEU A 1 81 ? 8.135 -6.199 -14.012 1.00 95.94 81 LEU A C 1
ATOM 626 O O . LEU A 1 81 ? 7.468 -5.288 -13.535 1.00 95.94 81 LEU A O 1
ATOM 630 N N . ALA A 1 82 ? 8.677 -6.114 -15.228 1.00 95.25 82 ALA A N 1
ATOM 631 C CA . ALA A 1 82 ? 8.587 -4.926 -16.077 1.00 95.25 82 ALA A CA 1
ATOM 632 C C . ALA A 1 82 ? 7.166 -4.607 -16.573 1.00 95.25 82 ALA A C 1
ATOM 634 O O . ALA A 1 82 ? 6.917 -3.490 -17.020 1.00 95.25 82 ALA A O 1
ATOM 635 N N . SER A 1 83 ? 6.238 -5.567 -16.502 1.00 95.38 83 SER A N 1
ATOM 636 C CA . SER A 1 83 ? 4.843 -5.382 -16.927 1.00 95.38 83 SER A CA 1
ATOM 637 C C . SER A 1 83 ? 3.933 -4.769 -15.856 1.00 95.38 83 SER A C 1
ATOM 639 O O . SER A 1 83 ? 2.781 -4.437 -16.135 1.00 95.38 83 SER A O 1
ATOM 641 N N . TRP A 1 84 ? 4.442 -4.594 -14.637 1.00 95.81 84 TRP A N 1
ATOM 642 C CA . TRP A 1 84 ? 3.712 -3.956 -13.551 1.00 95.81 84 TRP A CA 1
ATOM 643 C C . TRP A 1 84 ? 3.738 -2.432 -13.640 1.00 95.81 84 TRP A C 1
ATOM 645 O O . TRP A 1 84 ? 4.731 -1.824 -14.049 1.00 95.81 84 TRP A O 1
ATOM 655 N N . ALA A 1 85 ? 2.657 -1.808 -13.173 1.00 94.50 85 ALA A N 1
ATOM 656 C CA . ALA A 1 85 ? 2.598 -0.373 -12.943 1.00 94.50 85 ALA A CA 1
ATOM 657 C C . ALA A 1 85 ? 3.749 0.120 -12.048 1.00 94.50 85 ALA A C 1
ATOM 659 O O . ALA A 1 85 ? 4.201 -0.562 -11.122 1.00 94.50 85 ALA A O 1
ATOM 660 N N . ARG A 1 86 ? 4.201 1.346 -12.299 1.00 93.62 86 ARG A N 1
ATOM 661 C CA . ARG A 1 86 ? 5.212 2.031 -11.485 1.00 93.62 86 ARG A CA 1
ATOM 662 C C . ARG A 1 86 ? 4.527 2.937 -10.478 1.00 93.62 86 ARG A C 1
ATOM 664 O O . ARG A 1 86 ? 3.368 3.299 -10.647 1.00 93.62 86 ARG A O 1
ATOM 671 N N . LEU A 1 87 ? 5.237 3.316 -9.434 1.00 90.00 87 LEU A N 1
ATOM 672 C CA . LEU A 1 87 ? 4.729 4.206 -8.404 1.00 90.00 87 LEU A CA 1
ATOM 673 C C . LEU A 1 87 ? 5.302 5.596 -8.624 1.00 90.00 87 LEU A C 1
ATOM 675 O O . LEU A 1 87 ? 6.517 5.764 -8.566 1.00 90.00 87 LEU A O 1
ATOM 679 N N . GLY A 1 88 ? 4.433 6.569 -8.879 1.00 85.94 88 GLY A N 1
ATOM 680 C CA . GLY A 1 88 ? 4.793 7.982 -8.897 1.00 85.94 88 GLY A CA 1
ATOM 681 C C . GLY A 1 88 ? 5.152 8.499 -7.501 1.00 85.94 88 GLY A C 1
ATOM 682 O O . GLY A 1 88 ? 4.930 7.804 -6.503 1.00 85.94 88 GLY A O 1
ATOM 683 N N . PRO A 1 89 ? 5.702 9.721 -7.412 1.00 73.62 89 PRO A N 1
ATOM 684 C CA . PRO A 1 89 ? 5.984 10.352 -6.137 1.00 73.62 89 PRO A CA 1
ATOM 685 C C . PRO A 1 89 ? 4.707 10.454 -5.305 1.00 73.62 89 PRO A C 1
ATOM 687 O O . PRO A 1 89 ? 3.601 10.660 -5.810 1.00 73.62 89 PRO A O 1
ATOM 690 N N . HIS A 1 90 ? 4.887 10.290 -4.003 1.00 65.81 90 HIS A N 1
ATOM 691 C CA . HIS A 1 90 ? 3.810 10.391 -3.041 1.00 65.81 90 HIS A CA 1
ATOM 692 C C . HIS A 1 90 ? 3.513 11.843 -2.736 1.00 65.81 90 HIS A C 1
ATOM 694 O O . HIS A 1 90 ? 4.381 12.548 -2.223 1.00 65.81 90 HIS A O 1
ATOM 700 N N . GLU A 1 91 ? 2.259 12.239 -2.887 1.00 55.25 91 GLU A N 1
ATOM 701 C CA . GLU A 1 91 ? 1.740 13.278 -2.014 1.00 55.25 91 GLU A CA 1
ATOM 702 C C . GLU A 1 91 ? 1.433 12.623 -0.682 1.00 55.25 91 GLU A C 1
ATOM 704 O O . GLU A 1 91 ? 0.510 11.820 -0.523 1.00 55.25 91 GLU A O 1
ATOM 709 N N . ARG A 1 92 ? 2.303 12.898 0.284 1.00 52.84 92 ARG A N 1
ATOM 710 C CA . ARG A 1 92 ? 1.965 12.626 1.663 1.00 52.84 92 ARG A CA 1
ATOM 711 C C . ARG A 1 92 ? 1.059 13.766 2.105 1.00 52.84 92 ARG A C 1
ATOM 713 O O . ARG A 1 92 ? 1.555 14.834 2.446 1.00 52.84 92 ARG A O 1
ATOM 720 N N . GLU A 1 93 ? -0.244 13.529 2.164 1.00 50.34 93 GLU A N 1
ATOM 721 C CA . GLU A 1 93 ? -1.097 14.320 3.051 1.00 50.34 93 GLU A CA 1
ATOM 722 C C . GLU A 1 93 ? -0.764 13.903 4.487 1.00 50.34 93 GLU A C 1
ATOM 724 O O . GLU A 1 93 ? -1.415 13.066 5.115 1.00 50.34 93 GLU A O 1
ATOM 729 N N . VAL A 1 94 ? 0.364 14.411 4.984 1.00 50.31 94 VAL A N 1
ATOM 730 C CA . VAL A 1 94 ? 0.777 14.219 6.368 1.00 50.31 94 VAL A CA 1
ATOM 731 C C . VAL A 1 94 ? -0.113 15.122 7.204 1.00 50.31 94 VAL A C 1
ATOM 733 O O . VAL A 1 94 ? 0.221 16.271 7.455 1.00 50.31 94 VAL A O 1
ATOM 736 N N . LEU A 1 95 ? -1.251 14.600 7.663 1.00 51.53 95 LEU A N 1
ATOM 737 C CA . LEU A 1 95 ? -2.084 15.332 8.620 1.00 51.53 95 LEU A CA 1
ATOM 738 C C . LEU A 1 95 ? -1.310 15.661 9.917 1.00 51.53 95 LEU A C 1
ATOM 740 O O . LEU A 1 95 ? -1.698 16.579 10.634 1.00 51.53 95 LEU A O 1
ATOM 744 N N . TRP A 1 96 ? -0.225 14.920 10.212 1.00 52.62 96 TRP A N 1
ATOM 745 C CA . TRP A 1 96 ? 0.646 15.066 11.390 1.00 52.62 96 TRP A CA 1
ATOM 746 C C . TRP A 1 96 ? 1.871 14.117 11.370 1.00 52.62 96 TRP A C 1
ATOM 748 O O . TRP A 1 96 ? 1.883 13.156 10.597 1.00 52.62 96 TRP A O 1
ATOM 758 N N . PRO A 1 97 ? 2.897 14.286 12.232 1.00 51.03 97 PRO A N 1
ATOM 759 C CA . PRO A 1 97 ? 4.045 13.373 12.299 1.00 51.03 97 PRO A CA 1
ATOM 760 C C . PRO A 1 97 ? 3.664 11.970 12.818 1.00 51.03 97 PRO A C 1
ATOM 762 O O . PRO A 1 97 ? 3.823 11.645 13.997 1.00 51.03 97 PRO A O 1
ATOM 765 N N . MET A 1 98 ? 3.180 11.110 11.924 1.00 53.97 98 MET A N 1
ATOM 766 C CA . MET A 1 98 ? 2.985 9.674 12.150 1.00 53.97 98 MET A CA 1
ATOM 767 C C . MET A 1 98 ? 4.116 8.859 11.534 1.00 53.97 98 MET A C 1
ATOM 769 O O . MET A 1 98 ? 4.723 9.292 10.549 1.00 53.97 98 MET A O 1
ATOM 773 N N . PRO A 1 99 ? 4.369 7.639 12.043 1.00 51.56 99 PRO A N 1
ATOM 774 C CA . PRO A 1 99 ? 5.189 6.669 11.337 1.00 51.56 99 PRO A CA 1
ATOM 775 C C . PRO A 1 99 ? 4.670 6.496 9.907 1.00 51.56 99 PRO A C 1
ATOM 777 O O . PRO A 1 99 ? 3.465 6.404 9.671 1.00 51.56 99 PRO A O 1
ATOM 780 N N . ALA A 1 100 ? 5.584 6.446 8.938 1.00 49.00 100 ALA A N 1
ATOM 781 C CA . ALA A 1 100 ? 5.249 6.493 7.516 1.00 49.00 100 ALA A CA 1
ATOM 782 C C . ALA A 1 100 ? 4.325 5.351 7.046 1.00 49.00 100 ALA A C 1
ATOM 784 O O . ALA A 1 100 ? 3.758 5.452 5.959 1.00 49.00 100 ALA A O 1
ATOM 785 N N . GLY A 1 101 ? 4.186 4.269 7.820 1.00 49.03 101 GLY A N 1
ATOM 786 C CA . GLY A 1 101 ? 3.232 3.187 7.554 1.00 49.03 101 GLY A CA 1
ATOM 787 C C . GLY A 1 101 ? 1.767 3.571 7.788 1.00 49.03 101 GLY A C 1
ATOM 788 O O . GLY A 1 101 ? 0.879 2.828 7.385 1.00 49.03 101 GLY A O 1
ATOM 789 N N . TRP A 1 102 ? 1.498 4.708 8.436 1.00 50.59 102 TRP A N 1
ATOM 790 C CA . TRP A 1 102 ? 0.144 5.127 8.814 1.00 50.59 102 TRP A CA 1
ATOM 791 C C . TRP A 1 102 ? -0.279 6.444 8.173 1.00 50.59 102 TRP A C 1
ATOM 793 O O . TRP A 1 102 ? -1.329 6.970 8.503 1.00 50.59 102 TRP A O 1
ATOM 803 N N . VAL A 1 103 ? 0.501 6.990 7.246 1.00 54.97 103 VAL A N 1
ATOM 804 C CA . VAL A 1 103 ? -0.003 8.043 6.359 1.00 54.97 103 VAL A CA 1
ATOM 805 C C . VAL A 1 103 ? -0.779 7.351 5.238 1.00 54.97 103 VAL A C 1
ATOM 807 O O . VAL A 1 103 ? -0.365 6.283 4.767 1.00 54.97 103 VAL A O 1
ATOM 810 N N . ARG A 1 104 ? -1.918 7.906 4.806 1.00 53.84 104 ARG A N 1
ATOM 811 C CA . ARG A 1 104 ? -2.579 7.438 3.584 1.00 53.84 104 ARG A CA 1
ATOM 812 C C . ARG A 1 104 ? -1.627 7.715 2.425 1.00 53.84 104 ARG A C 1
ATOM 814 O O . ARG A 1 104 ? -1.515 8.832 1.941 1.00 53.84 104 ARG A O 1
ATOM 821 N N . ARG A 1 105 ? -0.870 6.698 2.015 1.00 56.91 105 ARG A N 1
ATOM 822 C CA . ARG A 1 105 ? -0.033 6.788 0.823 1.00 56.91 105 ARG A CA 1
ATOM 823 C C . ARG A 1 105 ? -0.961 6.661 -0.372 1.00 56.91 105 ARG A C 1
ATOM 825 O O . ARG A 1 105 ? -1.285 5.558 -0.804 1.00 56.91 105 ARG A O 1
ATOM 832 N N . GLY A 1 106 ? -1.448 7.794 -0.863 1.00 62.75 106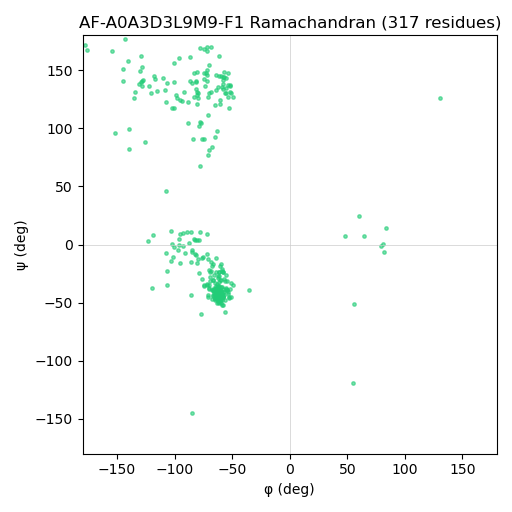 GLY A N 1
ATOM 833 C CA . GLY A 1 106 ? -2.098 7.864 -2.163 1.00 62.75 106 GLY A CA 1
ATOM 834 C C . GLY A 1 106 ? -1.039 7.659 -3.236 1.00 62.75 106 GLY A C 1
ATOM 835 O O . GLY A 1 106 ? -0.507 8.626 -3.768 1.00 62.75 106 GLY A O 1
ATOM 836 N N . HIS A 1 107 ? -0.666 6.409 -3.512 1.00 72.19 107 HIS A N 1
ATOM 837 C CA . HIS A 1 107 ? 0.225 6.137 -4.631 1.00 72.19 107 HIS A CA 1
ATOM 838 C C . HIS A 1 107 ? -0.477 6.531 -5.929 1.00 72.19 107 HIS A C 1
ATOM 840 O O . HIS A 1 107 ? -1.634 6.159 -6.170 1.00 72.19 107 HIS A O 1
ATOM 846 N N . ARG A 1 108 ? 0.254 7.257 -6.769 1.00 85.62 108 ARG A N 1
ATOM 847 C CA . ARG A 1 108 ? -0.076 7.420 -8.181 1.00 85.62 108 ARG A CA 1
ATOM 848 C C . ARG A 1 108 ? 0.483 6.212 -8.908 1.00 85.62 108 ARG A C 1
ATOM 850 O O . ARG A 1 108 ? 1.668 5.910 -8.760 1.00 85.62 108 ARG A O 1
ATOM 857 N N . TYR A 1 109 ? -0.354 5.525 -9.671 1.00 90.38 109 TYR A N 1
ATOM 858 C CA . TYR A 1 109 ? 0.098 4.396 -10.474 1.00 90.38 109 TYR A CA 1
ATOM 859 C C . TYR A 1 109 ? 0.428 4.901 -11.875 1.00 90.38 109 TYR A C 1
ATOM 861 O O . TYR A 1 109 ? -0.392 5.532 -12.534 1.00 90.38 109 TYR A O 1
ATOM 869 N N . LEU A 1 110 ? 1.653 4.669 -12.318 1.00 93.44 110 LEU A N 1
ATOM 870 C CA . LEU A 1 110 ? 2.149 5.066 -13.627 1.00 93.44 110 LEU A CA 1
ATOM 871 C C . LEU A 1 110 ? 2.128 3.844 -14.544 1.00 93.44 110 LEU A C 1
ATOM 873 O O . LEU A 1 110 ? 2.509 2.755 -14.102 1.00 93.44 110 LEU A O 1
ATOM 877 N N . PRO A 1 111 ? 1.748 3.996 -15.818 1.00 94.50 111 PRO A N 1
ATOM 878 C CA . PRO A 1 111 ? 1.739 2.871 -16.726 1.00 94.50 111 PRO A CA 1
ATOM 879 C C . PRO A 1 111 ? 3.094 2.171 -16.890 1.00 94.50 111 PRO A C 1
ATOM 881 O O . PRO A 1 111 ? 4.135 2.818 -17.022 1.00 94.50 111 PRO A O 1
ATOM 884 N N . ALA A 1 112 ? 3.078 0.836 -16.927 1.00 92.12 112 ALA A N 1
ATOM 885 C CA . ALA A 1 112 ? 4.285 -0.001 -16.984 1.00 92.12 112 ALA A CA 1
ATOM 886 C C . ALA A 1 112 ? 5.213 0.356 -18.162 1.00 92.12 112 ALA A C 1
ATOM 888 O O . ALA A 1 112 ? 6.437 0.402 -18.020 1.00 92.12 112 ALA A O 1
ATOM 889 N N . GLY A 1 113 ? 4.616 0.674 -19.316 1.00 89.25 113 GLY A N 1
ATOM 890 C CA . GLY A 1 113 ? 5.313 0.991 -20.566 1.00 89.25 113 GLY A CA 1
ATOM 891 C C . GLY A 1 113 ? 5.804 2.434 -20.708 1.00 89.25 113 GLY A C 1
ATOM 892 O O . GLY A 1 113 ? 6.283 2.799 -21.776 1.00 89.25 113 GLY A O 1
ATOM 893 N N . TRP A 1 114 ? 5.678 3.283 -19.686 1.00 92.81 114 TRP A N 1
ATOM 894 C CA . TRP A 1 114 ? 6.121 4.675 -19.793 1.00 92.81 114 TRP A CA 1
ATOM 895 C C . TRP A 1 114 ? 7.636 4.798 -19.987 1.00 92.81 114 TRP A C 1
ATOM 897 O O . TRP A 1 114 ? 8.436 4.374 -19.159 1.00 92.81 114 TRP A O 1
ATOM 907 N N . SER A 1 115 ? 8.065 5.402 -21.086 1.00 94.38 115 SER A N 1
ATOM 908 C CA . SER A 1 115 ? 9.480 5.644 -21.380 1.00 94.38 115 SER A CA 1
ATOM 909 C C . SER A 1 115 ? 9.623 6.849 -22.304 1.00 94.38 115 SER A C 1
ATOM 911 O O . SER A 1 115 ? 8.641 7.267 -22.913 1.00 94.38 115 SER A O 1
ATOM 913 N N . GLY A 1 116 ? 10.835 7.376 -22.448 1.00 95.62 116 GLY A N 1
ATOM 914 C CA . GLY A 1 116 ? 11.127 8.523 -23.306 1.00 95.62 116 GLY A CA 1
ATOM 915 C C . GLY A 1 116 ? 10.853 9.874 -22.650 1.00 95.62 116 GLY A C 1
ATOM 916 O O . GLY A 1 116 ? 10.798 10.878 -23.352 1.00 95.62 116 GLY A O 1
ATOM 917 N N . PHE A 1 117 ? 10.672 9.916 -21.328 1.00 96.31 117 PHE A N 1
ATOM 918 C CA . PHE A 1 117 ? 10.402 11.158 -20.610 1.00 96.31 117 PHE A CA 1
ATOM 919 C C . PHE A 1 117 ? 11.692 11.906 -20.255 1.00 96.31 117 PHE A C 1
ATOM 921 O O . PHE A 1 117 ? 12.667 11.309 -19.787 1.00 96.31 117 PHE A O 1
ATOM 928 N N . SER A 1 118 ? 11.662 13.230 -20.414 1.00 97.38 118 SER A N 1
ATOM 929 C CA . SER A 1 118 ? 12.528 14.133 -19.653 1.00 97.38 118 SER A CA 1
ATOM 930 C C . SER A 1 118 ? 12.021 14.254 -18.207 1.00 97.38 118 SER A C 1
ATOM 932 O O . SER A 1 118 ? 10.911 13.818 -17.895 1.00 97.38 118 SER A O 1
ATOM 934 N N . VAL A 1 119 ? 12.821 14.840 -17.308 1.00 95.75 119 VAL A N 1
ATOM 935 C CA . VAL A 1 119 ? 12.383 15.062 -15.915 1.00 95.75 119 VAL A CA 1
ATOM 936 C C . VAL A 1 119 ? 11.148 15.965 -15.879 1.00 95.75 119 VAL A C 1
ATOM 938 O O . VAL A 1 119 ? 10.155 15.614 -15.251 1.00 95.75 119 VAL A O 1
ATOM 941 N N . GLU A 1 120 ? 11.174 17.065 -16.631 1.00 95.94 120 GLU A N 1
ATOM 942 C CA . GLU A 1 120 ? 10.074 18.034 -16.700 1.00 95.94 120 GLU A CA 1
ATOM 943 C C . GLU A 1 120 ? 8.792 17.418 -17.283 1.00 95.94 120 GLU A C 1
ATOM 945 O O . GLU A 1 120 ? 7.688 17.690 -16.807 1.00 95.94 120 GLU A O 1
ATOM 950 N N . ASP A 1 121 ? 8.916 16.560 -18.302 1.00 95.62 121 ASP A N 1
ATOM 951 C CA . ASP A 1 121 ? 7.756 15.885 -18.892 1.00 95.62 121 ASP A CA 1
ATOM 952 C C . ASP A 1 121 ? 7.160 14.839 -17.949 1.00 95.62 121 ASP A C 1
ATOM 954 O O . ASP A 1 121 ? 5.934 14.703 -17.886 1.00 95.62 121 ASP A O 1
ATOM 958 N N . LEU A 1 122 ? 8.007 14.117 -17.205 1.00 94.81 122 LEU A N 1
ATOM 959 C CA . LEU A 1 122 ? 7.549 13.164 -16.200 1.00 94.81 122 LEU A CA 1
ATOM 960 C C . LEU A 1 122 ? 6.783 13.886 -15.088 1.00 94.81 122 LEU A C 1
ATOM 962 O O . LEU A 1 122 ? 5.653 13.503 -14.804 1.00 94.81 122 LEU A O 1
ATOM 966 N N . GLU A 1 123 ? 7.344 14.957 -14.522 1.00 92.12 123 GLU A N 1
ATOM 967 C CA . GLU A 1 123 ? 6.697 15.751 -13.467 1.00 92.12 123 GLU A CA 1
ATOM 968 C C . GLU A 1 123 ? 5.338 16.301 -13.925 1.00 92.12 123 GLU A C 1
ATOM 970 O O . GLU A 1 123 ? 4.331 16.155 -13.226 1.00 92.12 123 GLU A O 1
ATOM 975 N N . ARG A 1 124 ? 5.270 16.857 -15.144 1.00 91.81 124 ARG A N 1
ATOM 976 C CA . ARG A 1 124 ? 4.015 17.360 -15.725 1.00 91.81 124 ARG A CA 1
ATOM 977 C C . ARG A 1 124 ? 2.968 16.256 -15.869 1.00 91.81 124 ARG A C 1
ATOM 979 O O . ARG A 1 124 ? 1.791 16.472 -15.576 1.00 91.81 124 ARG A O 1
ATOM 986 N N . ARG A 1 125 ? 3.370 15.073 -16.338 1.00 92.00 125 ARG A N 1
ATOM 987 C CA . ARG A 1 125 ? 2.438 13.959 -16.555 1.00 92.00 125 ARG A CA 1
ATOM 988 C C . ARG A 1 125 ? 2.003 13.315 -15.236 1.00 92.00 125 ARG A C 1
ATOM 990 O O . ARG A 1 125 ? 0.849 12.912 -15.118 1.00 92.00 125 ARG A O 1
ATOM 997 N N . GLU A 1 126 ? 2.887 13.259 -14.246 1.00 90.69 126 GLU A N 1
ATOM 998 C CA . GLU A 1 126 ? 2.574 12.795 -12.892 1.00 90.69 126 GLU A CA 1
ATOM 999 C C . GLU A 1 126 ? 1.555 13.696 -12.191 1.00 90.69 126 GLU A C 1
ATOM 1001 O O . GLU A 1 126 ? 0.682 13.178 -11.493 1.00 90.69 126 GLU A O 1
ATOM 1006 N N . ALA A 1 127 ? 1.628 15.014 -12.402 1.00 85.81 127 ALA A N 1
ATOM 1007 C CA . ALA A 1 127 ? 0.627 15.957 -11.909 1.00 85.81 127 ALA A CA 1
ATOM 1008 C C . ALA A 1 127 ? -0.745 15.736 -12.569 1.00 85.81 127 ALA A C 1
ATOM 1010 O O . ALA A 1 127 ? -1.742 15.620 -11.869 1.00 85.81 127 ALA A O 1
ATOM 1011 N N . ALA A 1 128 ? -0.803 15.576 -13.896 1.00 88.19 128 ALA A N 1
ATOM 1012 C CA . ALA A 1 128 ? -2.065 15.295 -14.591 1.00 88.19 128 ALA A CA 1
ATOM 1013 C C . ALA A 1 128 ? -2.701 13.962 -14.148 1.00 88.19 128 ALA A C 1
ATOM 1015 O O . ALA A 1 128 ? -3.905 13.882 -13.913 1.00 88.19 128 ALA A O 1
ATOM 1016 N N . LEU A 1 129 ? -1.887 12.915 -13.967 1.00 88.38 129 LEU A N 1
ATOM 1017 C CA . LEU A 1 129 ? -2.371 11.619 -13.485 1.00 88.38 129 LEU A CA 1
ATOM 1018 C C . LEU A 1 129 ? -2.972 11.673 -12.080 1.00 88.38 129 LEU A C 1
ATOM 1020 O O . LEU A 1 129 ? -3.788 10.817 -11.742 1.00 88.38 129 LEU A O 1
ATOM 1024 N N . HIS A 1 130 ? -2.546 12.623 -11.249 1.00 82.75 130 HIS A N 1
ATOM 1025 C CA . HIS A 1 130 ? -3.109 12.785 -9.916 1.00 82.75 130 HIS A CA 1
ATOM 1026 C C . HIS A 1 130 ? -4.606 13.089 -9.983 1.00 82.75 130 HIS A C 1
ATOM 1028 O O . HIS A 1 130 ? -5.394 12.411 -9.326 1.00 82.75 130 HIS A O 1
ATOM 1034 N N . GLU A 1 131 ? -4.981 14.049 -10.827 1.00 82.81 131 GLU A N 1
ATOM 1035 C CA . GLU A 1 131 ? -6.373 14.429 -11.061 1.00 82.81 131 GLU A CA 1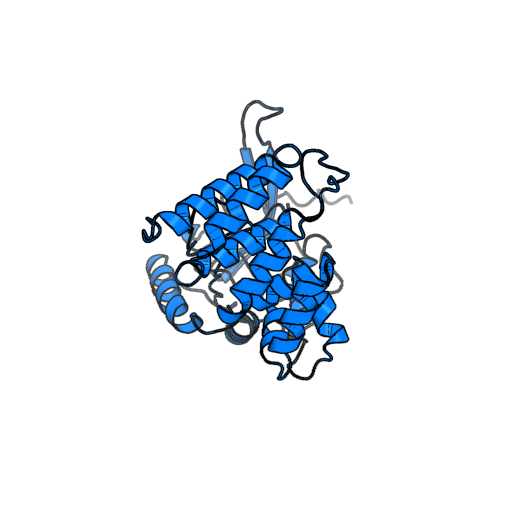
ATOM 1036 C C . GLU A 1 131 ? -7.150 13.277 -11.714 1.00 82.81 131 GLU A C 1
ATOM 1038 O O . GLU A 1 131 ? -8.233 12.926 -11.253 1.00 82.81 131 GLU A O 1
ATOM 1043 N N . GLU A 1 132 ? -6.565 12.616 -12.724 1.00 88.25 132 GLU A N 1
ATOM 1044 C CA . GLU A 1 132 ? -7.192 11.481 -13.425 1.00 88.25 132 GLU A CA 1
ATOM 1045 C C . GLU A 1 132 ? -7.492 10.287 -12.490 1.00 88.25 132 GLU A C 1
ATOM 1047 O O . GLU A 1 132 ? -8.441 9.537 -12.723 1.00 88.25 132 GLU A O 1
ATOM 1052 N N . GLN A 1 133 ? -6.691 10.083 -11.437 1.00 88.06 133 GLN A N 1
ATOM 1053 C CA . GLN A 1 133 ? -6.828 8.951 -10.510 1.00 88.06 133 GLN A CA 1
ATOM 1054 C C . GLN A 1 133 ? -7.530 9.295 -9.192 1.00 88.06 133 GLN A C 1
ATOM 1056 O O . GLN A 1 133 ? -7.715 8.382 -8.381 1.00 88.06 133 GLN A O 1
ATOM 1061 N N . ALA A 1 134 ? -7.912 10.555 -8.959 1.00 82.44 134 ALA A N 1
ATOM 1062 C CA . ALA A 1 134 ? -8.393 11.041 -7.662 1.00 82.44 134 ALA A CA 1
ATOM 1063 C C . ALA A 1 134 ? -9.537 10.186 -7.085 1.00 82.44 134 ALA A C 1
ATOM 1065 O O . ALA A 1 134 ? -9.449 9.735 -5.941 1.00 82.44 134 ALA A O 1
ATOM 1066 N N . ASP A 1 135 ? -10.530 9.860 -7.917 1.00 84.00 135 ASP A N 1
ATOM 1067 C CA . ASP A 1 135 ? -11.731 9.110 -7.520 1.00 84.00 135 ASP A CA 1
ATOM 1068 C C . ASP A 1 135 ? -11.621 7.589 -7.725 1.00 84.00 135 ASP A C 1
ATOM 1070 O O . ASP A 1 135 ? -12.549 6.841 -7.416 1.00 84.00 135 ASP A O 1
ATOM 1074 N N . LEU A 1 136 ? -10.495 7.103 -8.257 1.00 87.56 136 LEU A N 1
ATOM 1075 C CA . LEU A 1 136 ? -10.314 5.684 -8.552 1.00 87.56 136 LEU A CA 1
ATOM 1076 C C . LEU A 1 136 ? -9.785 4.918 -7.342 1.00 87.56 136 LEU A C 1
ATOM 1078 O O . LEU A 1 136 ? -8.866 5.376 -6.658 1.00 87.56 136 LEU A O 1
ATOM 1082 N N . GLY A 1 137 ? -10.285 3.701 -7.144 1.00 85.50 137 GLY A N 1
ATOM 1083 C CA . GLY A 1 137 ? -9.707 2.747 -6.200 1.00 85.50 137 GLY A CA 1
ATOM 1084 C C . GLY A 1 137 ? -8.367 2.165 -6.680 1.00 85.50 137 GLY A C 1
ATOM 1085 O O . GLY A 1 137 ? -7.982 2.298 -7.844 1.00 85.50 137 GLY A O 1
ATOM 1086 N N . VAL A 1 138 ? -7.626 1.506 -5.785 1.00 87.44 138 VAL A N 1
ATOM 1087 C CA . VAL A 1 138 ? -6.318 0.897 -6.100 1.00 87.44 138 VAL A CA 1
ATOM 1088 C C . VAL A 1 138 ? -6.425 -0.134 -7.226 1.00 87.44 138 VAL A C 1
ATOM 1090 O O . VAL A 1 138 ? -5.593 -0.129 -8.135 1.00 87.44 138 VAL A O 1
ATOM 1093 N N . ARG A 1 139 ? -7.447 -0.995 -7.206 1.00 91.06 139 ARG A N 1
ATOM 1094 C CA . ARG A 1 139 ? -7.652 -2.030 -8.228 1.00 91.06 139 ARG A CA 1
ATOM 1095 C C . ARG A 1 139 ? -7.923 -1.393 -9.588 1.00 91.06 139 ARG A C 1
ATOM 1097 O O . ARG A 1 139 ? -7.315 -1.797 -10.575 1.00 91.06 139 ARG A O 1
ATOM 1104 N N . GLN A 1 140 ? -8.792 -0.385 -9.647 1.00 90.94 140 GLN A N 1
ATOM 1105 C CA . GLN A 1 140 ? -9.068 0.363 -10.879 1.00 90.94 140 GLN A CA 1
ATOM 1106 C C . GLN A 1 140 ? -7.812 1.043 -11.437 1.00 90.94 140 GLN A C 1
ATOM 1108 O O . GLN A 1 140 ? -7.517 0.895 -12.623 1.00 90.94 140 GLN A O 1
ATOM 1113 N N . ARG A 1 141 ? -7.032 1.729 -10.590 1.00 91.19 141 ARG A N 1
ATOM 1114 C CA . ARG A 1 141 ? -5.766 2.362 -11.001 1.00 91.19 141 ARG A CA 1
ATOM 1115 C C . ARG A 1 141 ? -4.793 1.338 -11.583 1.00 91.19 141 ARG A C 1
ATOM 1117 O O . ARG A 1 141 ? -4.208 1.588 -12.634 1.00 91.19 141 ARG A O 1
ATOM 1124 N N . LEU A 1 142 ? -4.653 0.173 -10.950 1.00 91.69 142 LEU A N 1
ATOM 1125 C CA . LEU A 1 142 ? -3.801 -0.915 -11.439 1.00 91.69 142 LEU A CA 1
ATOM 1126 C C . LEU A 1 142 ? -4.278 -1.472 -12.786 1.00 91.69 142 LEU A C 1
ATOM 1128 O O . LEU A 1 142 ? -3.464 -1.634 -13.692 1.00 91.69 142 LEU A O 1
ATOM 1132 N N . LEU A 1 143 ? -5.585 -1.694 -12.965 1.00 91.44 143 LEU A N 1
ATOM 1133 C CA . LEU A 1 143 ? -6.142 -2.153 -14.246 1.00 91.44 143 LEU A CA 1
ATOM 1134 C C . LEU A 1 143 ? -5.862 -1.180 -15.399 1.00 91.44 143 LEU A C 1
ATOM 1136 O O . LEU A 1 143 ? -5.608 -1.622 -16.516 1.00 91.44 143 LEU A O 1
ATOM 1140 N N . LEU A 1 144 ? -5.884 0.129 -15.136 1.00 90.81 144 LEU A N 1
ATOM 1141 C CA . LEU A 1 144 ? -5.628 1.157 -16.153 1.00 90.81 144 LEU A CA 1
ATOM 1142 C C . LEU A 1 144 ? -4.140 1.350 -16.475 1.00 90.81 144 LEU A C 1
ATOM 1144 O O . LEU A 1 144 ? -3.802 1.840 -17.550 1.00 90.81 144 LEU A O 1
ATOM 1148 N N . THR A 1 145 ? -3.249 1.011 -15.545 1.00 91.19 145 THR A N 1
ATOM 1149 C CA . THR A 1 145 ? -1.813 1.337 -15.638 1.00 91.19 145 THR A CA 1
ATOM 1150 C C . THR A 1 145 ? -0.952 0.116 -15.961 1.00 91.19 145 THR A C 1
ATOM 1152 O O . THR A 1 145 ? 0.116 0.240 -16.561 1.00 91.19 145 THR A O 1
ATOM 1155 N N . GLY A 1 146 ? -1.432 -1.084 -15.665 1.00 85.94 146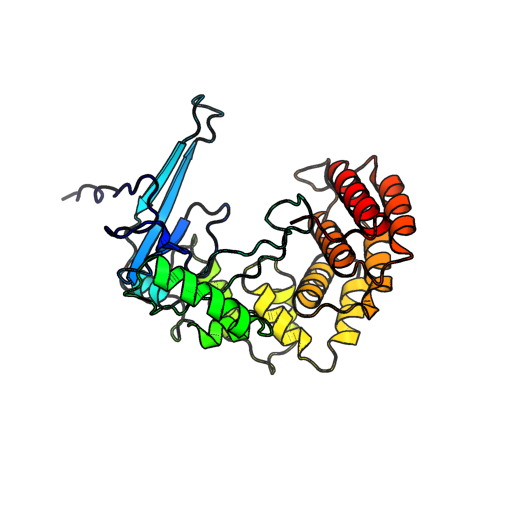 GLY A N 1
ATOM 1156 C CA . GLY A 1 146 ? -0.798 -2.322 -16.095 1.00 85.94 146 GLY A CA 1
ATOM 1157 C C . GLY A 1 146 ? -0.612 -3.300 -14.949 1.00 85.94 146 GLY A C 1
ATOM 1158 O O . GLY A 1 146 ? 0.003 -3.001 -13.922 1.00 85.94 146 GLY A O 1
ATOM 1159 N N . VAL A 1 147 ? -1.122 -4.504 -15.180 1.00 90.94 147 VAL A N 1
ATOM 1160 C CA . VAL A 1 147 ? -0.913 -5.700 -14.368 1.00 90.94 147 VAL A CA 1
ATOM 1161 C C . VAL A 1 147 ? -0.528 -6.820 -15.337 1.00 90.94 147 VAL A C 1
ATOM 1163 O O . VAL A 1 147 ? -1.142 -6.912 -16.404 1.00 90.94 147 VAL A O 1
ATOM 1166 N N . PRO A 1 148 ? 0.457 -7.671 -15.006 1.00 93.75 148 PRO A N 1
ATOM 1167 C CA . PRO A 1 148 ? 0.776 -8.828 -15.829 1.00 93.75 148 PRO A CA 1
ATOM 1168 C C . PRO A 1 148 ? -0.456 -9.710 -16.059 1.00 93.75 148 PRO A C 1
ATOM 1170 O O . PRO A 1 148 ? -1.131 -10.105 -15.106 1.00 93.75 148 PRO A O 1
ATOM 1173 N N . SER A 1 149 ? -0.716 -10.067 -17.318 1.00 91.50 149 SER A N 1
ATOM 1174 C CA . SER A 1 149 ? -1.758 -11.040 -17.674 1.00 91.50 149 SER A CA 1
ATOM 1175 C C . SER A 1 149 ? -1.382 -12.460 -17.252 1.00 91.50 149 SER A C 1
ATOM 1177 O O . SER A 1 149 ? -2.241 -13.241 -16.855 1.00 91.50 149 SER A O 1
ATOM 1179 N N . GLU A 1 150 ? -0.090 -12.780 -17.318 1.00 95.31 150 GLU A N 1
ATOM 1180 C CA . GLU A 1 150 ? 0.448 -14.093 -16.976 1.00 95.31 150 GLU A CA 1
ATOM 1181 C C . GLU A 1 150 ? 0.683 -14.239 -15.463 1.00 95.31 150 GLU A C 1
ATOM 1183 O O . GLU A 1 150 ? 1.051 -13.260 -14.795 1.00 95.31 150 GLU A O 1
ATOM 1188 N N . PRO A 1 151 ? 0.530 -15.457 -14.909 1.00 96.94 151 PRO A N 1
ATOM 1189 C CA . PRO A 1 151 ? 0.822 -15.730 -13.507 1.00 96.94 151 PRO A CA 1
ATOM 1190 C C . PRO A 1 151 ? 2.297 -15.483 -13.153 1.00 96.94 151 PRO A C 1
ATOM 1192 O O . PRO A 1 151 ? 3.159 -15.457 -14.036 1.00 96.94 151 PRO A O 1
ATOM 1195 N N . PRO A 1 152 ? 2.619 -15.337 -11.851 1.00 96.81 152 PRO A N 1
ATOM 1196 C CA . PRO A 1 152 ? 3.994 -15.221 -11.387 1.00 96.81 152 PRO A CA 1
ATOM 1197 C C . PRO A 1 152 ? 4.869 -16.369 -11.920 1.00 96.81 152 PRO A C 1
ATOM 1199 O O . PRO A 1 152 ? 4.482 -17.534 -11.783 1.00 96.81 152 PRO A O 1
ATOM 1202 N N . PRO A 1 153 ? 6.056 -16.082 -12.487 1.00 97.00 153 PRO A N 1
ATOM 1203 C CA . PRO A 1 153 ? 6.968 -17.122 -12.942 1.00 97.00 153 PRO A CA 1
ATOM 1204 C C . PRO A 1 153 ? 7.351 -18.066 -11.798 1.00 97.00 153 PRO A C 1
ATOM 1206 O O . PRO A 1 153 ? 7.608 -17.621 -10.681 1.00 97.00 153 PRO A O 1
ATOM 1209 N N . ALA A 1 154 ? 7.474 -19.366 -12.082 1.00 94.56 154 ALA A N 1
ATOM 1210 C CA . ALA A 1 154 ? 7.820 -20.375 -11.070 1.00 94.56 154 ALA A CA 1
ATOM 1211 C C . ALA A 1 154 ? 9.164 -20.101 -10.366 1.00 94.56 154 ALA A C 1
ATOM 1213 O O . ALA A 1 154 ? 9.392 -20.550 -9.247 1.00 94.56 154 ALA A O 1
ATOM 1214 N N . ALA A 1 155 ? 10.055 -19.357 -11.024 1.00 93.19 155 ALA A N 1
ATOM 1215 C CA . ALA A 1 155 ? 11.351 -18.959 -10.494 1.00 93.19 155 ALA A CA 1
ATOM 1216 C C . ALA A 1 155 ? 11.335 -17.627 -9.718 1.00 93.19 155 ALA A C 1
ATOM 1218 O O . ALA A 1 155 ? 12.414 -17.099 -9.442 1.00 93.19 155 ALA A O 1
ATOM 1219 N N . LEU A 1 156 ? 10.162 -17.058 -9.401 1.00 94.75 156 LEU A N 1
ATOM 1220 C CA . LEU A 1 156 ? 10.061 -15.811 -8.640 1.00 94.75 156 LEU A CA 1
ATOM 1221 C C . LEU A 1 156 ? 10.697 -15.986 -7.244 1.00 94.75 156 LEU A C 1
ATOM 1223 O O . LEU A 1 156 ? 10.244 -16.832 -6.470 1.00 94.75 156 LEU A O 1
ATOM 1227 N N . PRO A 1 157 ? 11.723 -15.191 -6.893 1.00 93.62 157 PRO A N 1
ATOM 1228 C CA . PRO A 1 157 ? 12.356 -15.265 -5.580 1.00 93.62 157 PRO A CA 1
ATOM 1229 C C . PRO A 1 157 ? 11.375 -14.946 -4.435 1.00 93.62 157 PRO A C 1
ATOM 1231 O O . PRO A 1 157 ? 10.542 -14.047 -4.590 1.00 93.62 157 PRO A O 1
ATOM 1234 N N . PRO A 1 158 ? 11.489 -15.596 -3.259 1.00 91.38 158 PRO A N 1
ATOM 1235 C CA . PRO A 1 158 ? 10.608 -15.346 -2.111 1.00 91.38 158 PRO A CA 1
ATOM 1236 C C . PRO A 1 158 ? 10.578 -13.885 -1.643 1.00 91.38 158 PRO A C 1
ATOM 1238 O O . PRO A 1 158 ? 9.546 -13.402 -1.186 1.00 91.38 158 PRO A O 1
ATOM 1241 N N . GLN A 1 159 ? 11.685 -13.157 -1.803 1.00 90.62 159 GLN A N 1
ATOM 1242 C CA . GLN A 1 159 ? 11.803 -11.732 -1.483 1.00 90.62 159 GLN A CA 1
ATOM 1243 C C . GLN A 1 159 ? 10.840 -10.868 -2.313 1.00 90.62 159 GLN A C 1
ATOM 1245 O O . GLN A 1 159 ? 10.464 -9.783 -1.884 1.00 90.62 159 GLN A O 1
ATOM 1250 N N . LEU A 1 160 ? 10.405 -11.362 -3.477 1.00 91.81 160 LEU A N 1
ATOM 1251 C CA . LEU A 1 160 ? 9.457 -10.703 -4.375 1.00 91.81 160 LEU A CA 1
ATOM 1252 C C . LEU A 1 160 ? 8.040 -11.297 -4.286 1.00 91.81 160 LEU A C 1
ATOM 1254 O O . LEU A 1 160 ? 7.179 -10.953 -5.097 1.00 91.81 160 LEU A O 1
ATOM 1258 N N . ALA A 1 161 ? 7.749 -12.147 -3.290 1.00 90.00 161 ALA A N 1
ATOM 1259 C CA . ALA A 1 161 ? 6.436 -12.782 -3.120 1.00 90.00 161 ALA A CA 1
ATOM 1260 C C . ALA A 1 161 ? 5.280 -11.772 -2.985 1.00 90.00 161 ALA A C 1
ATOM 1262 O O . ALA A 1 161 ? 4.144 -12.088 -3.336 1.00 90.00 161 ALA A O 1
ATOM 1263 N N . GLY A 1 162 ? 5.563 -10.538 -2.549 1.00 89.00 162 GLY A N 1
ATOM 1264 C CA . GLY A 1 162 ? 4.578 -9.454 -2.514 1.00 89.00 162 GLY A CA 1
ATOM 1265 C C . GLY A 1 162 ? 3.920 -9.193 -3.875 1.00 89.00 162 GLY A C 1
ATOM 1266 O O . GLY A 1 162 ? 2.712 -8.977 -3.927 1.00 89.00 162 GLY A O 1
ATOM 1267 N N . PHE A 1 163 ? 4.667 -9.299 -4.980 1.00 93.25 163 PHE A N 1
ATOM 1268 C CA . PHE A 1 163 ? 4.108 -9.150 -6.328 1.00 93.25 163 PHE A CA 1
ATOM 1269 C C . PHE A 1 163 ? 3.120 -10.275 -6.659 1.00 93.25 163 PHE A C 1
ATOM 1271 O O . PHE A 1 163 ? 2.067 -10.024 -7.241 1.00 93.25 163 PHE A O 1
ATOM 1278 N N . ALA A 1 164 ? 3.426 -11.513 -6.258 1.00 93.12 164 ALA A N 1
ATOM 1279 C CA . ALA A 1 164 ? 2.524 -12.647 -6.452 1.00 93.12 164 ALA A CA 1
ATOM 1280 C C . ALA A 1 164 ? 1.224 -12.486 -5.649 1.00 93.12 164 ALA A C 1
ATOM 1282 O O . ALA A 1 164 ? 0.149 -12.786 -6.166 1.00 93.12 164 ALA A O 1
ATOM 1283 N N . VAL A 1 165 ? 1.304 -11.951 -4.425 1.00 91.44 165 VAL A N 1
ATOM 1284 C CA . VAL A 1 165 ? 0.124 -11.639 -3.599 1.00 91.44 165 VAL A CA 1
ATOM 1285 C C . VAL A 1 165 ? -0.772 -10.605 -4.283 1.00 91.44 165 VAL A C 1
ATOM 1287 O O . VAL A 1 165 ? -1.987 -10.797 -4.334 1.00 91.44 165 VAL A O 1
ATOM 1290 N N . VAL A 1 166 ? -0.196 -9.536 -4.847 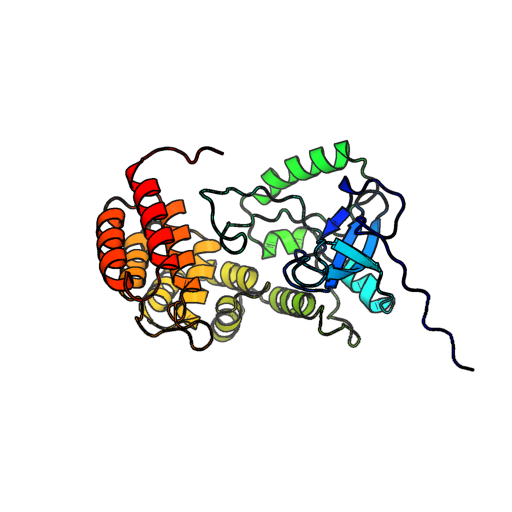1.00 92.50 166 VAL A N 1
ATOM 1291 C CA . VAL A 1 166 ? -0.982 -8.547 -5.607 1.00 92.50 166 VAL A CA 1
ATOM 1292 C C . VAL A 1 166 ? -1.588 -9.179 -6.852 1.00 92.50 166 VAL A C 1
ATOM 1294 O O . VAL A 1 166 ? -2.769 -8.974 -7.111 1.00 92.50 166 VAL A O 1
ATOM 1297 N N . TRP A 1 167 ? -0.827 -9.982 -7.601 1.00 95.50 167 TRP A N 1
ATOM 1298 C CA . TRP A 1 167 ? -1.338 -10.640 -8.807 1.00 95.50 167 TRP A CA 1
ATOM 1299 C C . TRP A 1 167 ? -2.553 -11.518 -8.508 1.00 95.50 167 TRP A C 1
ATOM 1301 O O . TRP A 1 167 ? -3.558 -11.434 -9.211 1.00 95.50 167 TRP A O 1
ATOM 1311 N N . GLN A 1 168 ? -2.484 -12.311 -7.435 1.00 94.06 168 GLN A N 1
ATOM 1312 C CA . GLN A 1 168 ? -3.599 -13.137 -6.971 1.00 94.06 168 GLN A CA 1
ATOM 1313 C C . GLN A 1 168 ? -4.802 -12.280 -6.566 1.00 94.06 168 GLN A C 1
ATOM 1315 O O . GLN A 1 168 ? -5.925 -12.592 -6.950 1.00 94.06 168 GLN A O 1
ATOM 1320 N N . ALA A 1 169 ? -4.578 -11.176 -5.847 1.00 93.88 169 ALA A N 1
ATOM 1321 C CA . ALA A 1 169 ? -5.650 -10.254 -5.477 1.00 93.88 169 ALA A CA 1
ATOM 1322 C C . ALA A 1 169 ? -6.306 -9.595 -6.706 1.00 93.88 169 ALA A C 1
ATOM 1324 O O . ALA A 1 169 ? -7.515 -9.381 -6.715 1.00 93.88 169 ALA A O 1
ATOM 1325 N N . MET A 1 170 ? -5.550 -9.327 -7.775 1.00 94.62 170 MET A N 1
ATOM 1326 C CA . MET A 1 170 ? -6.094 -8.797 -9.032 1.00 94.62 170 MET A CA 1
ATOM 1327 C C . MET A 1 170 ? -6.993 -9.793 -9.780 1.00 94.62 170 MET A C 1
ATOM 1329 O O . MET A 1 170 ? -7.805 -9.357 -10.595 1.00 94.62 170 MET A O 1
ATOM 1333 N N . GLN A 1 171 ? -6.910 -11.096 -9.475 1.00 94.69 171 GLN A N 1
ATOM 1334 C CA . GLN A 1 171 ? -7.839 -12.106 -10.005 1.00 94.69 171 GLN A CA 1
ATOM 1335 C C . GLN A 1 171 ? -9.209 -12.074 -9.307 1.00 94.69 171 GLN A C 1
ATOM 1337 O O . GLN A 1 171 ? -10.157 -12.700 -9.779 1.00 94.69 171 GLN A O 1
ATOM 1342 N N . LEU A 1 172 ? -9.330 -11.354 -8.185 1.00 93.81 172 LEU A N 1
ATOM 1343 C CA . LEU A 1 172 ? -10.596 -11.172 -7.486 1.00 93.81 172 LEU A CA 1
ATOM 1344 C C . LEU A 1 172 ? -11.520 -10.243 -8.292 1.00 93.81 172 LEU 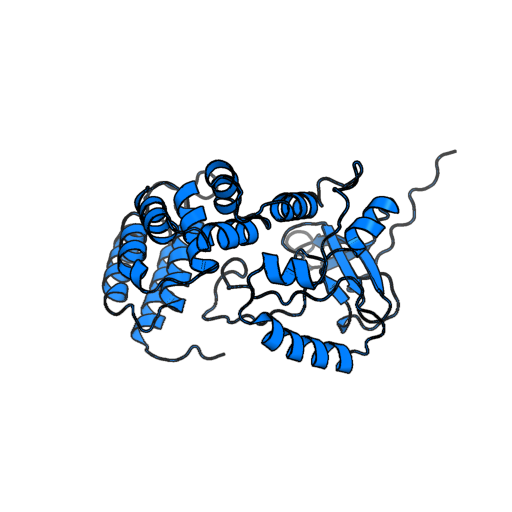A C 1
ATOM 1346 O O . LEU A 1 172 ? -11.100 -9.279 -8.951 1.00 93.81 172 LEU A O 1
ATOM 1350 N N . THR A 1 173 ? -12.811 -10.536 -8.206 1.00 93.62 173 THR A N 1
ATOM 1351 C CA . THR A 1 173 ? -13.893 -9.897 -8.965 1.00 93.62 173 THR A CA 1
ATOM 1352 C C . THR A 1 173 ? -15.017 -9.443 -8.031 1.00 93.62 173 THR A C 1
ATOM 1354 O O . THR A 1 173 ? -15.087 -9.928 -6.897 1.00 93.62 173 THR A O 1
ATOM 1357 N N . PRO A 1 174 ? -15.912 -8.539 -8.471 1.00 92.25 174 PRO A N 1
ATOM 1358 C CA . PRO A 1 174 ? -17.100 -8.168 -7.697 1.00 92.25 174 PRO A CA 1
ATOM 1359 C C . PRO A 1 174 ? -17.982 -9.364 -7.299 1.00 92.25 174 PRO A C 1
ATOM 1361 O O . PRO A 1 174 ? -18.660 -9.312 -6.277 1.00 92.25 174 PRO A O 1
ATOM 1364 N N . GLU A 1 175 ? -17.941 -10.457 -8.064 1.00 93.75 175 GLU A N 1
ATOM 1365 C CA . GLU A 1 175 ? -18.701 -11.689 -7.825 1.00 93.75 175 GLU A CA 1
ATOM 1366 C C . GLU A 1 175 ? -18.008 -12.657 -6.851 1.00 93.75 175 GLU A C 1
ATOM 1368 O O . GLU A 1 175 ? -18.563 -13.702 -6.505 1.00 93.75 175 GLU A O 1
ATOM 1373 N N . THR A 1 176 ? -16.785 -12.350 -6.415 1.00 95.31 176 THR A N 1
ATOM 1374 C CA . THR A 1 176 ? -16.027 -13.224 -5.516 1.00 95.31 176 THR A CA 1
ATOM 1375 C C . THR A 1 176 ? -16.677 -13.282 -4.132 1.00 95.31 176 THR A C 1
ATOM 1377 O O . THR A 1 176 ? -16.964 -12.251 -3.527 1.00 95.31 176 THR A O 1
ATOM 1380 N N . ASP A 1 177 ? -16.868 -14.498 -3.607 1.00 94.12 177 ASP A N 1
ATOM 1381 C CA . ASP A 1 177 ? -17.486 -14.732 -2.296 1.00 94.12 177 ASP A CA 1
ATOM 1382 C C . ASP A 1 177 ? -16.744 -13.963 -1.191 1.00 94.12 177 ASP A C 1
ATOM 1384 O O . ASP A 1 177 ? -15.512 -13.986 -1.084 1.00 94.12 177 ASP A O 1
ATOM 1388 N N . THR A 1 178 ? -17.504 -13.312 -0.314 1.00 91.94 178 THR A N 1
ATOM 1389 C CA . THR A 1 178 ? -16.985 -12.573 0.835 1.00 91.94 178 THR A CA 1
ATOM 1390 C C . THR A 1 178 ? -16.077 -13.417 1.737 1.00 91.94 178 THR A C 1
ATOM 1392 O O . THR A 1 178 ? -15.129 -12.888 2.318 1.00 91.94 178 THR A O 1
ATOM 1395 N N . LYS A 1 179 ? -16.307 -14.731 1.845 1.00 92.06 179 LYS A N 1
ATOM 1396 C CA . LYS A 1 179 ? -15.438 -15.664 2.585 1.00 92.06 179 LYS A CA 1
ATOM 1397 C C . LYS A 1 179 ? -14.024 -15.733 2.012 1.00 92.06 179 LYS A C 1
ATOM 1399 O O . LYS A 1 179 ? -13.097 -16.035 2.758 1.00 92.06 179 LYS A O 1
ATOM 1404 N N . VAL A 1 180 ? -13.864 -15.453 0.720 1.00 93.19 180 VAL A N 1
ATOM 1405 C CA . VAL A 1 180 ? -12.566 -15.360 0.043 1.00 93.19 180 VAL A CA 1
ATOM 1406 C C . VAL A 1 180 ? -11.991 -13.953 0.189 1.00 93.19 180 VAL A C 1
ATOM 1408 O O . VAL A 1 180 ? -10.814 -13.818 0.505 1.00 93.19 180 VAL A O 1
ATOM 1411 N N . LEU A 1 181 ? -12.804 -12.906 0.026 1.00 92.94 181 LEU A N 1
ATOM 1412 C CA . LEU A 1 181 ? -12.336 -11.514 0.108 1.00 92.94 181 LEU A CA 1
ATOM 1413 C C . LEU A 1 181 ? -11.877 -11.106 1.514 1.00 92.94 181 LEU A C 1
ATOM 1415 O O . LEU A 1 181 ? -10.888 -10.387 1.656 1.00 92.94 181 LEU A O 1
ATOM 1419 N N . LEU A 1 182 ? -12.577 -11.555 2.560 1.00 91.31 182 LEU A N 1
ATOM 1420 C CA . LEU A 1 182 ? -12.289 -11.152 3.938 1.00 91.31 182 LEU A CA 1
ATOM 1421 C C . LEU A 1 182 ? -10.848 -11.479 4.358 1.00 91.31 182 LEU A C 1
ATOM 1423 O O . LEU A 1 182 ? -10.171 -10.554 4.793 1.00 91.31 182 LEU A O 1
ATOM 1427 N N . PRO A 1 183 ? -10.329 -12.712 4.198 1.00 90.56 183 PRO A N 1
ATOM 1428 C CA . PRO A 1 183 ? -8.931 -13.015 4.501 1.00 90.56 183 PRO A CA 1
ATOM 1429 C C . PRO A 1 183 ? -7.913 -12.074 3.839 1.00 90.56 183 PRO A C 1
ATOM 1431 O O . PRO A 1 183 ? -6.941 -11.694 4.487 1.00 90.56 183 PRO A O 1
ATOM 1434 N N . TYR A 1 184 ? -8.145 -11.645 2.590 1.00 90.38 184 TYR A N 1
ATOM 1435 C CA . TYR A 1 184 ? -7.272 -10.670 1.924 1.00 90.38 184 TYR A CA 1
ATOM 1436 C C . TYR A 1 184 ? -7.334 -9.294 2.599 1.00 90.38 184 TYR A C 1
ATOM 1438 O O . TYR A 1 184 ? -6.291 -8.684 2.830 1.00 90.38 184 TYR A O 1
ATOM 1446 N N . ALA A 1 185 ? -8.534 -8.821 2.949 1.00 88.19 185 ALA A N 1
ATOM 1447 C CA . ALA A 1 185 ? -8.734 -7.526 3.602 1.00 88.19 185 ALA A CA 1
ATOM 1448 C C . ALA A 1 185 ? -8.216 -7.484 5.052 1.00 88.19 185 ALA A C 1
ATOM 1450 O O . ALA A 1 185 ? -7.830 -6.424 5.535 1.00 88.19 185 ALA A O 1
ATOM 1451 N N . GLN A 1 186 ? -8.184 -8.624 5.751 1.00 85.88 186 GLN A N 1
ATOM 1452 C CA . GLN A 1 186 ? -7.609 -8.725 7.100 1.00 85.88 186 GLN A CA 1
ATOM 1453 C C . GLN A 1 186 ? -6.081 -8.555 7.093 1.00 85.88 186 GLN A C 1
ATOM 1455 O O . GLN A 1 186 ? -5.499 -8.177 8.102 1.00 85.88 186 GLN A O 1
ATOM 1460 N N . GLY A 1 187 ? -5.411 -8.825 5.970 1.00 73.12 187 GLY A N 1
ATOM 1461 C CA . GLY A 1 187 ? -3.967 -8.653 5.864 1.00 73.12 187 GLY A CA 1
ATOM 1462 C C . GLY A 1 187 ? -3.545 -7.180 5.826 1.00 73.12 187 GLY A C 1
ATOM 1463 O O . GLY A 1 187 ? -4.231 -6.333 5.264 1.00 73.12 187 GLY A O 1
ATOM 1464 N N . SER A 1 188 ? -2.347 -6.885 6.334 1.00 67.75 188 SER A N 1
ATOM 1465 C CA . SER A 1 188 ? -1.632 -5.620 6.082 1.00 67.75 188 SER A CA 1
ATOM 1466 C C . SER A 1 188 ? -0.862 -5.625 4.750 1.00 67.75 188 SER A C 1
ATOM 1468 O O . SER A 1 188 ? -0.129 -4.688 4.436 1.00 67.75 188 SER A O 1
ATOM 1470 N N . GLY A 1 189 ? -0.999 -6.704 3.972 1.00 70.06 189 GLY A N 1
ATOM 1471 C CA . GLY A 1 189 ? -0.288 -6.917 2.719 1.00 70.06 189 GLY A CA 1
ATOM 1472 C C . GLY A 1 189 ? -0.860 -6.125 1.538 1.00 70.06 189 GLY A C 1
ATOM 1473 O O . GLY A 1 189 ? -1.975 -5.602 1.593 1.00 70.06 189 GLY A O 1
ATOM 1474 N N . PRO A 1 190 ? -0.130 -6.091 0.413 1.00 68.19 190 PRO A N 1
ATOM 1475 C CA . PRO A 1 190 ? -0.451 -5.230 -0.725 1.00 68.19 190 PRO A CA 1
ATOM 1476 C C . PRO A 1 190 ? -1.746 -5.625 -1.468 1.00 68.19 190 PRO A C 1
ATOM 1478 O O . PRO A 1 190 ? -2.298 -4.817 -2.206 1.00 68.19 190 PRO A O 1
ATOM 1481 N N . GLY A 1 191 ? -2.284 -6.831 -1.235 1.00 83.31 191 GLY A N 1
ATOM 1482 C CA . GLY A 1 191 ? -3.596 -7.258 -1.747 1.00 83.31 191 GLY A CA 1
ATOM 1483 C C . GLY A 1 191 ? -4.806 -6.744 -0.950 1.00 83.31 191 GLY A C 1
ATOM 1484 O O . GLY A 1 191 ? -5.934 -6.835 -1.432 1.00 83.31 191 GLY A O 1
ATOM 1485 N N . SER A 1 192 ? -4.595 -6.187 0.248 1.00 88.62 192 SER A N 1
ATOM 1486 C CA . SER A 1 192 ? -5.677 -5.773 1.155 1.00 88.62 192 SER A CA 1
ATOM 1487 C C . SER A 1 192 ? -6.532 -4.645 0.579 1.00 88.62 192 SER A C 1
ATOM 1489 O O . SER A 1 192 ? -7.759 -4.721 0.607 1.00 88.62 192 SER A O 1
ATOM 1491 N N . ALA A 1 193 ? -5.900 -3.645 -0.044 1.00 87.12 193 ALA A N 1
ATOM 1492 C CA . ALA A 1 193 ? -6.612 -2.528 -0.664 1.00 87.12 193 ALA A CA 1
ATOM 1493 C C . ALA A 1 193 ? -7.528 -2.976 -1.818 1.00 87.12 193 ALA A C 1
ATOM 1495 O O . ALA A 1 193 ? -8.624 -2.446 -1.966 1.00 87.12 193 ALA A O 1
ATOM 1496 N N . ILE A 1 194 ? -7.107 -3.982 -2.595 1.00 91.81 194 ILE A N 1
ATOM 1497 C CA . ILE A 1 194 ? -7.894 -4.548 -3.701 1.00 91.81 194 ILE A CA 1
ATOM 1498 C C . ILE A 1 194 ? -9.134 -5.269 -3.160 1.00 91.81 194 ILE A C 1
ATOM 1500 O O . ILE A 1 194 ? -10.243 -5.049 -3.643 1.00 91.81 194 ILE A O 1
ATOM 1504 N N . ALA A 1 195 ? -8.962 -6.107 -2.135 1.00 94.31 195 ALA A N 1
ATOM 1505 C CA . ALA A 1 195 ? -10.078 -6.814 -1.517 1.00 94.31 195 ALA A CA 1
ATOM 1506 C C . ALA A 1 195 ? -11.045 -5.860 -0.803 1.00 94.31 195 ALA A C 1
ATOM 1508 O O . ALA A 1 195 ? -12.258 -6.035 -0.902 1.00 94.31 195 ALA A O 1
ATOM 1509 N N . ALA A 1 196 ? -10.526 -4.835 -0.123 1.00 92.50 196 ALA A N 1
ATOM 1510 C CA . ALA A 1 196 ? -11.338 -3.811 0.522 1.00 92.50 196 ALA A CA 1
ATOM 1511 C C . ALA A 1 196 ? -12.177 -3.023 -0.488 1.00 92.50 196 ALA A C 1
ATOM 1513 O O . ALA A 1 196 ? -13.368 -2.845 -0.259 1.00 92.50 196 ALA A O 1
ATOM 1514 N N . GLU A 1 197 ? -11.599 -2.620 -1.623 1.00 92.81 197 GLU A N 1
ATOM 1515 C CA . GLU A 1 197 ? -12.335 -1.955 -2.705 1.00 92.81 197 GLU A CA 1
ATOM 1516 C C . GLU A 1 197 ? -13.516 -2.810 -3.193 1.00 92.81 197 GLU A C 1
ATOM 1518 O O . GLU A 1 197 ? -14.649 -2.328 -3.246 1.00 92.81 197 GLU A O 1
ATOM 1523 N N . LEU A 1 198 ? -13.292 -4.104 -3.451 1.00 94.88 198 LEU A N 1
ATOM 1524 C CA . LEU A 1 198 ? -14.359 -5.027 -3.856 1.00 94.88 198 LEU A CA 1
ATOM 1525 C C . LEU A 1 198 ? -15.431 -5.188 -2.768 1.00 94.88 198 LEU A C 1
ATOM 1527 O O . LEU A 1 198 ? -16.622 -5.111 -3.064 1.00 94.88 198 LEU A O 1
ATOM 1531 N N . LEU A 1 199 ? -15.022 -5.350 -1.506 1.00 94.94 199 LEU A N 1
ATOM 1532 C CA . LEU A 1 199 ? -15.940 -5.451 -0.368 1.00 94.94 199 LEU A CA 1
ATOM 1533 C C . LEU A 1 199 ? -16.785 -4.185 -0.198 1.00 94.94 199 LEU A C 1
ATOM 1535 O O . LEU A 1 199 ? -17.965 -4.295 0.115 1.00 94.94 199 LEU A O 1
ATOM 1539 N N . THR A 1 200 ? -16.226 -2.992 -0.428 1.00 92.75 200 THR A N 1
ATOM 1540 C CA . THR A 1 200 ? -16.988 -1.733 -0.332 1.00 92.75 200 THR A CA 1
ATOM 1541 C C . THR A 1 200 ? -18.046 -1.568 -1.421 1.00 92.75 200 THR A C 1
ATOM 1543 O O . THR A 1 200 ? -19.004 -0.825 -1.211 1.00 92.75 200 THR A O 1
ATOM 1546 N N . GLY A 1 201 ? -17.898 -2.263 -2.554 1.00 91.25 201 GLY A N 1
ATOM 1547 C CA . GLY A 1 201 ? -18.880 -2.284 -3.639 1.00 91.25 201 GLY A CA 1
ATOM 1548 C C . GLY A 1 201 ? -20.053 -3.245 -3.414 1.00 91.25 201 GLY A C 1
ATOM 1549 O O . GLY A 1 201 ? -21.015 -3.212 -4.179 1.00 91.25 201 GLY A O 1
ATOM 1550 N N . MET A 1 202 ? -20.000 -4.099 -2.385 1.00 93.00 202 MET A N 1
ATOM 1551 C CA . MET A 1 202 ? -21.077 -5.042 -2.073 1.00 93.00 202 MET A CA 1
ATOM 1552 C C . MET A 1 202 ? -22.285 -4.341 -1.439 1.00 93.00 202 MET A C 1
ATOM 1554 O O . MET A 1 202 ? -22.147 -3.388 -0.672 1.00 93.00 202 MET A O 1
ATOM 1558 N N . GLN A 1 203 ? -23.489 -4.852 -1.711 1.00 91.25 203 GLN A N 1
ATOM 1559 C CA . GLN A 1 203 ? -24.740 -4.272 -1.204 1.00 91.25 203 GLN A CA 1
ATOM 1560 C C . GLN A 1 203 ? -24.821 -4.261 0.334 1.00 91.25 203 GLN A C 1
ATOM 1562 O O . GLN A 1 203 ? -25.421 -3.358 0.914 1.00 91.25 203 GLN A O 1
ATOM 1567 N N . ASP A 1 204 ? -24.219 -5.252 0.993 1.00 91.06 204 ASP A N 1
ATOM 1568 C CA . ASP A 1 204 ? -24.217 -5.424 2.448 1.00 91.06 204 ASP A CA 1
ATOM 1569 C C . ASP A 1 204 ? -22.972 -4.830 3.136 1.00 91.06 204 ASP A C 1
ATOM 1571 O O . ASP A 1 204 ? -22.759 -5.041 4.335 1.00 91.06 204 ASP A O 1
ATOM 1575 N N . ALA A 1 205 ? -22.147 -4.072 2.401 1.00 91.38 205 ALA A N 1
ATOM 1576 C CA . ALA A 1 205 ? -20.922 -3.473 2.923 1.00 91.38 205 ALA A CA 1
ATOM 1577 C C . ALA A 1 205 ? -21.138 -2.633 4.201 1.00 91.38 205 ALA A C 1
ATOM 1579 O O . ALA A 1 205 ? -20.325 -2.768 5.121 1.00 91.38 205 ALA A O 1
ATOM 1580 N N . PRO A 1 206 ? -22.207 -1.811 4.334 1.00 90.88 206 PRO A N 1
ATOM 1581 C CA . PRO A 1 206 ? -22.453 -1.058 5.562 1.00 90.88 206 PRO A CA 1
ATOM 1582 C C . PRO A 1 206 ? -22.691 -1.964 6.772 1.00 90.88 206 PRO A C 1
ATOM 1584 O O . PRO A 1 206 ? -22.038 -1.796 7.799 1.00 90.88 206 PRO A O 1
ATOM 1587 N N . GLN A 1 207 ? -23.582 -2.955 6.656 1.00 92.19 207 GLN A N 1
ATOM 1588 C CA . GLN A 1 207 ? -23.884 -3.894 7.743 1.00 92.19 207 GLN A CA 1
ATOM 1589 C C . GLN A 1 207 ? -22.630 -4.676 8.139 1.00 92.19 207 GLN A C 1
ATOM 1591 O O . GLN A 1 207 ? -22.309 -4.798 9.322 1.00 92.19 207 GLN A O 1
ATOM 1596 N N . ARG A 1 208 ? -21.868 -5.124 7.142 1.00 92.62 208 ARG A N 1
ATOM 1597 C CA . ARG A 1 208 ? -20.616 -5.850 7.333 1.00 92.62 208 ARG A CA 1
ATOM 1598 C C . ARG A 1 208 ? -19.568 -5.022 8.064 1.00 92.62 208 ARG A C 1
ATOM 1600 O O . ARG A 1 208 ? -18.911 -5.533 8.964 1.00 92.62 208 ARG A O 1
ATOM 1607 N N . LEU A 1 209 ? -19.417 -3.746 7.718 1.00 93.19 209 LEU A N 1
ATOM 1608 C CA . LEU A 1 209 ? -18.492 -2.856 8.413 1.00 93.19 209 LEU A CA 1
ATOM 1609 C C . LEU A 1 209 ? -18.843 -2.737 9.905 1.00 93.19 209 LEU A C 1
ATOM 1611 O O . LEU A 1 209 ? -17.948 -2.815 10.748 1.00 93.19 209 LEU A O 1
ATOM 1615 N N . VAL A 1 210 ? -20.134 -2.632 10.240 1.00 93.69 210 VAL A N 1
ATOM 1616 C CA . VAL A 1 210 ? -20.593 -2.624 11.640 1.00 93.69 210 VAL A CA 1
ATOM 1617 C C . VAL A 1 210 ? -20.223 -3.923 12.361 1.00 93.69 210 VAL A C 1
ATOM 1619 O O . VAL A 1 210 ? -19.687 -3.875 13.469 1.00 93.69 210 VAL A O 1
ATOM 1622 N N . GLU A 1 211 ? -20.474 -5.078 11.743 1.00 93.12 211 GLU A N 1
ATOM 1623 C CA . GLU A 1 211 ? -20.132 -6.392 12.311 1.00 93.12 211 GLU A CA 1
ATOM 1624 C C . GLU A 1 211 ? -18.627 -6.542 12.559 1.00 93.12 211 GLU A C 1
ATOM 1626 O O . GLU A 1 211 ? -18.206 -7.030 13.611 1.00 93.12 211 GLU A O 1
ATOM 1631 N N . LEU A 1 212 ? -17.808 -6.102 11.602 1.00 93.75 212 LEU A N 1
ATOM 1632 C CA . LEU A 1 212 ? -16.353 -6.170 11.689 1.00 93.75 212 LEU A CA 1
ATOM 1633 C C . LEU A 1 212 ? -15.816 -5.285 12.827 1.00 93.75 212 LEU A C 1
ATOM 1635 O O . LEU A 1 212 ? -15.031 -5.776 13.645 1.00 93.75 212 LEU A O 1
ATOM 1639 N N . LEU A 1 213 ? -16.288 -4.034 12.933 1.00 91.44 213 LEU A N 1
ATOM 1640 C CA . LEU A 1 213 ? -15.900 -3.095 13.998 1.00 91.44 213 LEU A CA 1
ATOM 1641 C C . LEU A 1 213 ? -16.285 -3.605 15.394 1.00 91.44 213 LEU A C 1
ATOM 1643 O O . LEU A 1 213 ? -15.494 -3.498 16.329 1.00 91.44 213 LEU A O 1
ATOM 1647 N N . ARG A 1 214 ? -17.470 -4.211 15.535 1.00 91.00 214 ARG A N 1
ATOM 1648 C CA . ARG A 1 214 ? -17.975 -4.728 16.822 1.00 91.00 214 ARG A CA 1
ATOM 1649 C C . ARG A 1 214 ? -17.448 -6.102 17.214 1.00 91.00 214 ARG A C 1
ATOM 1651 O O . ARG A 1 214 ? -17.683 -6.554 18.330 1.00 91.00 214 ARG A O 1
ATOM 1658 N N . SER A 1 215 ? -16.741 -6.784 16.320 1.00 88.38 215 SER A N 1
ATOM 1659 C CA . SER A 1 215 ? -16.279 -8.154 16.558 1.00 88.38 215 SER A CA 1
ATOM 1660 C C . SER A 1 215 ? -15.330 -8.306 17.757 1.00 88.38 215 SER A C 1
ATOM 1662 O O . SER A 1 215 ? -15.171 -9.418 18.260 1.00 88.38 215 SER A O 1
ATOM 1664 N N . GLY A 1 216 ? -14.638 -7.228 18.153 1.00 78.19 216 GLY A N 1
ATOM 1665 C CA . GLY A 1 216 ? -13.594 -7.236 19.183 1.00 78.19 216 GLY A CA 1
ATOM 1666 C C . GLY A 1 216 ? -12.346 -8.057 18.826 1.00 78.19 216 GLY A C 1
ATOM 1667 O O . GLY A 1 216 ? -11.489 -8.262 19.683 1.00 78.19 216 GLY A O 1
ATOM 1668 N N . ARG A 1 217 ? -12.230 -8.555 17.585 1.00 84.50 217 ARG A N 1
ATOM 1669 C CA . ARG A 1 217 ? -11.121 -9.406 17.123 1.00 84.50 217 ARG A CA 1
ATOM 1670 C C . ARG A 1 217 ? -10.232 -8.661 16.130 1.00 84.50 217 ARG A C 1
ATOM 1672 O O . ARG A 1 217 ? -10.732 -7.952 15.263 1.00 84.50 217 ARG A O 1
ATOM 1679 N N . ALA A 1 218 ? -8.925 -8.911 16.201 1.00 83.06 218 ALA A N 1
ATOM 1680 C CA . ALA A 1 218 ? -7.922 -8.207 15.400 1.00 83.06 218 ALA A CA 1
ATOM 1681 C C . ALA A 1 218 ? -8.124 -8.338 13.884 1.00 83.06 218 ALA A C 1
ATOM 1683 O O . ALA A 1 218 ? -8.219 -7.324 13.208 1.00 83.06 218 ALA A O 1
ATOM 1684 N N . GLY A 1 219 ? -8.263 -9.561 13.355 1.00 87.88 219 GLY A N 1
ATOM 1685 C CA . GLY A 1 219 ? -8.458 -9.776 11.915 1.00 87.88 219 GLY A CA 1
ATOM 1686 C C . GLY A 1 219 ? -9.673 -9.013 11.372 1.00 87.88 219 GLY A C 1
ATOM 1687 O O . GLY A 1 219 ? -9.521 -8.156 10.507 1.00 87.88 219 GLY A O 1
ATOM 1688 N N . PRO A 1 220 ? -10.888 -9.240 11.900 1.00 90.50 220 PRO A N 1
ATOM 1689 C CA . PRO A 1 220 ? -12.053 -8.457 11.503 1.00 90.50 220 PRO A CA 1
ATOM 1690 C C . PRO A 1 220 ? -11.873 -6.935 11.641 1.00 90.50 220 PRO A C 1
ATOM 1692 O O . PRO A 1 220 ? -12.304 -6.208 10.751 1.00 90.50 220 PRO A O 1
ATOM 1695 N N . LEU A 1 221 ? -11.203 -6.451 12.694 1.00 89.31 221 LEU A N 1
ATOM 1696 C CA . LEU A 1 221 ? -10.894 -5.027 12.844 1.00 89.31 221 LEU A CA 1
ATOM 1697 C C . LEU A 1 221 ? -9.952 -4.522 11.736 1.00 89.31 221 LEU A C 1
ATOM 1699 O O . LEU A 1 221 ? -10.191 -3.450 11.187 1.00 89.31 221 LEU A O 1
ATOM 1703 N N . GLN A 1 222 ? -8.941 -5.300 11.340 1.00 88.81 222 GLN A N 1
ATOM 1704 C CA . GLN A 1 222 ? -8.072 -4.987 10.198 1.00 88.81 222 GLN A CA 1
ATOM 1705 C C . GLN A 1 222 ? -8.871 -4.893 8.892 1.00 88.81 222 GLN A C 1
ATOM 1707 O O . GLN A 1 222 ? -8.694 -3.938 8.137 1.00 88.81 222 GLN A O 1
ATOM 1712 N N . ALA A 1 223 ? -9.819 -5.808 8.663 1.00 91.06 223 ALA A N 1
ATOM 1713 C CA . ALA A 1 223 ? -10.713 -5.717 7.510 1.00 91.06 223 ALA A CA 1
ATOM 1714 C C . ALA A 1 223 ? -11.604 -4.462 7.570 1.00 91.06 223 ALA A C 1
ATOM 1716 O O . ALA A 1 223 ? -11.718 -3.758 6.570 1.00 91.06 223 ALA A O 1
ATOM 1717 N N . ALA A 1 224 ? -12.189 -4.131 8.728 1.00 92.19 224 ALA A N 1
ATOM 1718 C CA . ALA A 1 224 ? -12.960 -2.894 8.894 1.00 92.19 224 ALA A CA 1
ATOM 1719 C C . ALA A 1 224 ? -12.129 -1.647 8.559 1.00 92.19 224 ALA A C 1
ATOM 1721 O O . ALA A 1 224 ? -12.603 -0.754 7.858 1.00 92.19 224 ALA A O 1
ATOM 1722 N N . LEU A 1 225 ? -10.880 -1.601 9.027 1.00 88.19 225 LEU A N 1
ATOM 1723 C CA . LEU A 1 225 ? -9.941 -0.520 8.739 1.00 88.19 225 LEU A CA 1
ATOM 1724 C C . LEU A 1 225 ? -9.615 -0.424 7.247 1.00 88.19 225 LEU A C 1
ATOM 1726 O O . LEU A 1 225 ? -9.587 0.678 6.699 1.00 88.19 225 LEU A O 1
ATOM 1730 N N . ALA A 1 226 ? -9.404 -1.556 6.575 1.00 88.44 226 ALA A N 1
ATOM 1731 C CA . ALA A 1 226 ? -9.176 -1.584 5.135 1.00 88.44 226 ALA A CA 1
ATOM 1732 C C . ALA A 1 226 ? -10.393 -1.036 4.364 1.00 88.44 226 ALA A C 1
ATOM 1734 O O . ALA A 1 226 ? -10.224 -0.211 3.465 1.00 88.44 226 ALA A O 1
ATOM 1735 N N . LEU A 1 227 ? -11.614 -1.416 4.764 1.00 91.38 227 LEU A N 1
ATOM 1736 C CA . LEU A 1 227 ? -12.867 -0.909 4.190 1.00 91.38 227 LEU A CA 1
ATOM 1737 C C . LEU A 1 227 ? -13.023 0.605 4.401 1.00 91.38 227 LEU A C 1
ATOM 1739 O O . LEU A 1 227 ? -13.308 1.320 3.444 1.00 91.38 227 LEU A O 1
ATOM 1743 N N . LEU A 1 228 ? -12.793 1.102 5.621 1.00 88.00 228 LEU A N 1
ATOM 1744 C CA . LEU A 1 228 ? -12.860 2.535 5.943 1.00 88.00 228 LEU A CA 1
ATOM 1745 C C . LEU A 1 228 ? -11.836 3.359 5.151 1.00 88.00 228 LEU A C 1
ATOM 1747 O O . LEU A 1 228 ? -12.137 4.471 4.728 1.00 88.00 228 LEU A O 1
ATOM 1751 N N . ARG A 1 229 ? -10.641 2.811 4.902 1.00 83.62 229 ARG A N 1
ATOM 1752 C CA . ARG A 1 229 ? -9.613 3.460 4.069 1.00 83.62 229 ARG A CA 1
ATOM 1753 C C . ARG A 1 229 ? -9.960 3.465 2.581 1.00 83.62 229 ARG A C 1
ATOM 1755 O O . ARG A 1 229 ? -9.569 4.397 1.872 1.00 83.62 229 ARG A O 1
ATOM 1762 N N . ALA A 1 230 ? -10.627 2.416 2.101 1.00 85.06 230 ALA A N 1
ATOM 1763 C CA . ALA A 1 230 ? -11.094 2.327 0.721 1.00 85.06 230 ALA A CA 1
ATOM 1764 C C . ALA A 1 230 ? -12.263 3.294 0.476 1.00 85.06 230 ALA A C 1
ATOM 1766 O O . ALA A 1 230 ? -12.250 4.027 -0.509 1.00 85.06 230 ALA A O 1
ATOM 1767 N N . ALA A 1 231 ? -13.216 3.359 1.408 1.00 86.19 231 ALA A N 1
ATOM 1768 C CA . ALA A 1 231 ? -14.360 4.259 1.357 1.00 86.19 231 ALA A CA 1
ATOM 1769 C C . ALA A 1 231 ? -14.655 4.831 2.759 1.00 86.19 231 ALA A C 1
ATOM 1771 O O . ALA A 1 231 ? -15.296 4.150 3.565 1.00 86.19 231 ALA A O 1
ATOM 1772 N N . PRO A 1 232 ? -14.220 6.071 3.065 1.00 83.62 232 PRO A N 1
ATOM 1773 C CA . PRO A 1 232 ? -14.528 6.719 4.337 1.00 83.62 232 PRO A CA 1
ATOM 1774 C C . PRO A 1 232 ? -16.040 6.831 4.577 1.00 83.62 232 PRO A C 1
ATOM 1776 O O . PRO A 1 232 ? -16.793 7.240 3.693 1.00 83.62 232 PRO A O 1
ATOM 1779 N N . ARG A 1 233 ? -16.484 6.474 5.788 1.00 85.25 233 ARG A N 1
ATOM 1780 C CA . ARG A 1 233 ? -17.895 6.469 6.217 1.00 85.25 233 ARG A CA 1
ATOM 1781 C C . ARG A 1 233 ? -18.046 7.295 7.498 1.00 85.25 233 ARG A C 1
ATOM 1783 O O . ARG A 1 233 ? -17.903 6.734 8.588 1.00 85.25 233 ARG A O 1
ATOM 1790 N N . PRO A 1 234 ? -18.277 8.616 7.412 1.00 85.38 234 PRO A N 1
ATOM 1791 C CA . PRO A 1 234 ? -18.412 9.460 8.599 1.00 85.38 234 PRO A CA 1
ATOM 1792 C C . PRO A 1 234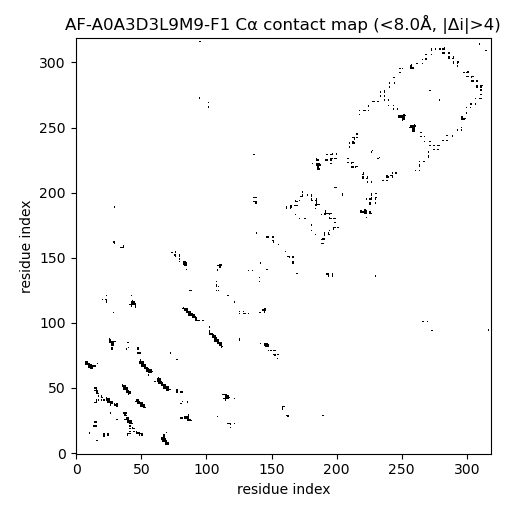 ? -19.516 9.004 9.566 1.00 85.38 234 PRO A C 1
ATOM 1794 O O . PRO A 1 234 ? -19.379 9.130 10.781 1.00 85.38 234 PRO A O 1
ATOM 1797 N N . GLU A 1 235 ? -20.570 8.373 9.051 1.00 86.06 235 GLU A N 1
ATOM 1798 C CA . GLU A 1 235 ? -21.645 7.758 9.832 1.00 86.06 235 GLU A CA 1
ATOM 1799 C C . GLU A 1 235 ? -21.165 6.639 10.778 1.00 86.06 235 GLU A C 1
ATOM 1801 O O . GLU A 1 235 ? -21.855 6.302 11.739 1.00 86.06 235 GLU A O 1
ATOM 1806 N N . CYS A 1 236 ? -19.972 6.076 10.549 1.00 88.00 236 CYS A N 1
ATOM 1807 C CA . CYS A 1 236 ? -19.364 5.052 11.402 1.00 88.00 236 CYS A CA 1
ATOM 1808 C C . CYS A 1 236 ? -18.534 5.630 12.563 1.00 88.00 236 CYS A C 1
ATOM 1810 O O . CYS A 1 236 ? -17.990 4.855 13.350 1.00 88.00 236 CYS A O 1
ATOM 1812 N N . LEU A 1 237 ? -18.443 6.958 12.723 1.00 88.31 237 LEU A N 1
ATOM 1813 C CA . LEU A 1 237 ? -17.702 7.595 13.823 1.00 88.31 237 LEU A CA 1
ATOM 1814 C C . LEU A 1 237 ? -18.059 7.056 15.221 1.00 88.31 237 LEU A C 1
ATOM 1816 O O . LEU A 1 237 ? -17.130 6.736 15.969 1.00 88.31 237 LEU A O 1
ATOM 1820 N N . PRO A 1 238 ? -19.344 6.864 15.588 1.00 89.12 238 PRO A N 1
ATOM 1821 C CA . PRO A 1 238 ? -19.691 6.274 16.881 1.00 89.12 238 PRO A CA 1
ATOM 1822 C C . PRO A 1 238 ? -19.104 4.869 17.077 1.00 89.12 238 PRO A C 1
ATOM 1824 O O . PRO A 1 238 ? -18.650 4.538 18.168 1.00 89.12 238 PRO A O 1
ATOM 1827 N N . LEU A 1 239 ? -19.048 4.060 16.013 1.00 90.69 239 LEU A N 1
ATOM 1828 C CA . LEU A 1 239 ? -18.499 2.699 16.049 1.00 90.69 239 LEU A CA 1
ATOM 1829 C C . LEU A 1 239 ? -16.970 2.698 16.134 1.00 90.69 239 LEU A C 1
ATOM 1831 O O . LEU A 1 239 ? -16.392 1.857 16.817 1.00 90.69 239 LEU A O 1
ATOM 1835 N N . ILE A 1 240 ? -16.306 3.653 15.478 1.00 89.94 240 ILE A N 1
ATOM 1836 C CA . ILE A 1 240 ? -14.856 3.865 15.610 1.00 89.94 240 ILE A CA 1
ATOM 1837 C C . ILE A 1 240 ? -14.517 4.223 17.064 1.00 89.94 240 ILE A C 1
ATOM 1839 O O . ILE A 1 240 ? -13.583 3.664 17.641 1.00 89.94 240 ILE A O 1
ATOM 1843 N N . LEU A 1 241 ? -15.300 5.112 17.684 1.00 90.62 241 LEU A N 1
ATOM 1844 C CA . LEU A 1 241 ? -15.139 5.485 19.092 1.00 90.62 241 LEU A CA 1
ATOM 1845 C C . LEU A 1 241 ? -15.438 4.322 20.049 1.00 90.62 241 LEU A C 1
ATOM 1847 O O . LEU A 1 241 ? -14.747 4.181 21.059 1.00 90.62 241 LEU A O 1
ATOM 1851 N N . GLU A 1 242 ? -16.433 3.487 19.741 1.00 90.88 242 GLU A N 1
ATOM 1852 C CA . GLU A 1 242 ? -16.734 2.249 20.474 1.00 90.88 242 GLU A CA 1
ATOM 1853 C C . GLU A 1 242 ? -15.536 1.283 20.422 1.00 90.88 242 GLU A C 1
ATOM 1855 O O . GLU A 1 242 ? -15.053 0.830 21.463 1.00 90.88 242 GLU A O 1
ATOM 1860 N N . ALA A 1 243 ? -14.982 1.046 19.228 1.00 89.88 243 ALA A N 1
ATOM 1861 C CA . ALA A 1 243 ? -13.819 0.181 19.030 1.00 89.88 243 ALA A CA 1
ATOM 1862 C C . ALA A 1 243 ? -12.566 0.701 19.761 1.00 89.88 243 ALA A C 1
ATOM 1864 O O . ALA A 1 243 ? -11.872 -0.076 20.418 1.00 89.88 243 ALA A O 1
ATOM 1865 N N . LEU A 1 244 ? -12.302 2.013 19.724 1.00 89.69 244 LEU A N 1
ATOM 1866 C CA . LEU A 1 244 ? -11.197 2.642 20.463 1.00 89.69 244 LEU A CA 1
ATOM 1867 C C . LEU A 1 244 ? -11.328 2.443 21.983 1.00 89.69 244 LEU A C 1
ATOM 1869 O O . LEU A 1 244 ? -10.343 2.153 22.665 1.00 89.69 244 LEU A O 1
ATOM 1873 N N . GLN A 1 245 ? -12.539 2.553 22.534 1.00 89.56 245 GLN A N 1
ATOM 1874 C CA . GLN A 1 245 ? -12.781 2.318 23.963 1.00 89.56 245 GLN A CA 1
ATOM 1875 C C . GLN A 1 245 ? -12.560 0.853 24.362 1.00 89.56 245 GLN A C 1
ATOM 1877 O O . GLN A 1 245 ? -12.112 0.574 25.484 1.00 89.56 245 GLN A O 1
ATOM 1882 N N . ALA A 1 246 ? -12.800 -0.075 23.436 1.00 88.88 246 ALA A N 1
ATOM 1883 C CA . ALA A 1 246 ? -12.630 -1.511 23.619 1.00 88.88 246 ALA A CA 1
ATOM 1884 C C . ALA A 1 246 ? -11.168 -1.998 23.534 1.00 88.88 246 ALA A C 1
ATOM 1886 O O . ALA A 1 246 ? -10.948 -3.208 23.526 1.00 88.88 246 ALA A O 1
ATOM 1887 N N . VAL A 1 247 ? -10.166 -1.100 23.526 1.00 87.19 247 VAL A N 1
ATOM 1888 C CA . VAL A 1 247 ? -8.744 -1.492 23.470 1.00 87.19 247 VAL A CA 1
ATOM 1889 C C . VAL A 1 247 ? -8.407 -2.566 24.525 1.00 87.19 247 VAL A C 1
ATOM 1891 O O . VAL A 1 247 ? -8.718 -2.366 25.715 1.00 87.19 247 VAL A O 1
ATOM 1894 N N . PRO A 1 248 ? -7.805 -3.705 24.126 1.00 87.25 248 PRO A N 1
ATOM 1895 C CA . PRO A 1 248 ? -7.321 -4.707 25.060 1.00 87.25 248 PRO A CA 1
ATOM 1896 C C . PRO A 1 248 ? -6.073 -4.182 25.772 1.00 87.25 248 PRO A C 1
ATOM 1898 O O . PRO A 1 248 ? -5.219 -3.544 25.166 1.00 87.25 248 PRO A O 1
ATOM 1901 N N . LEU A 1 249 ? -5.951 -4.470 27.070 1.00 89.38 249 LEU A N 1
ATOM 1902 C CA . LEU A 1 249 ? -4.779 -4.088 27.873 1.00 89.38 249 LEU A CA 1
ATOM 1903 C C . LEU A 1 249 ? -3.699 -5.180 27.919 1.00 89.38 249 LEU A C 1
ATOM 1905 O O . LEU A 1 249 ? -2.759 -5.100 28.708 1.00 89.38 249 LEU A O 1
ATOM 1909 N N . THR A 1 250 ? -3.844 -6.212 27.089 1.00 89.50 250 THR A N 1
ATOM 1910 C CA . THR A 1 250 ? -2.871 -7.296 26.967 1.00 89.50 250 THR A CA 1
ATOM 1911 C C . THR A 1 250 ? -1.615 -6.776 26.263 1.00 89.50 250 THR A C 1
ATOM 1913 O O . THR A 1 250 ? -1.752 -6.220 25.170 1.00 89.50 250 THR A O 1
ATOM 1916 N N . PRO A 1 251 ? -0.414 -6.950 26.839 1.00 86.62 251 PRO A N 1
ATOM 1917 C CA . PRO A 1 251 ? 0.834 -6.530 26.209 1.00 86.62 251 PRO A CA 1
ATOM 1918 C C . PRO A 1 251 ? 1.185 -7.404 24.997 1.00 86.62 251 PRO A C 1
ATOM 1920 O O . PRO A 1 251 ? 0.779 -8.566 24.905 1.00 86.62 251 PRO A O 1
ATOM 1923 N N . LEU A 1 252 ? 1.954 -6.844 24.067 1.00 84.00 252 LEU A N 1
ATOM 1924 C CA . LEU A 1 252 ? 2.537 -7.564 22.940 1.00 84.00 252 LEU A CA 1
ATOM 1925 C C . LEU A 1 252 ? 3.702 -8.438 23.431 1.00 84.00 252 LEU A C 1
ATOM 1927 O O . LEU A 1 252 ? 4.532 -7.978 24.211 1.00 84.00 252 LEU A O 1
ATOM 1931 N N . SER A 1 253 ? 3.782 -9.688 22.962 1.00 82.50 253 SER A N 1
ATOM 1932 C CA . SER A 1 253 ? 4.787 -10.662 23.426 1.00 82.50 253 SER A CA 1
ATOM 1933 C C . SER A 1 253 ? 6.223 -10.181 23.238 1.00 82.50 253 SER A C 1
ATOM 1935 O O . SER A 1 253 ? 7.055 -10.361 24.123 1.00 82.50 253 SER A O 1
ATOM 1937 N N . ASP A 1 254 ? 6.490 -9.549 22.097 1.00 81.25 254 ASP A N 1
ATOM 1938 C CA . ASP A 1 254 ? 7.849 -9.220 21.662 1.00 81.25 254 ASP A CA 1
ATOM 1939 C C . ASP A 1 254 ? 8.250 -7.792 22.061 1.00 81.25 254 ASP A C 1
ATOM 1941 O O . ASP A 1 254 ? 9.430 -7.448 22.063 1.00 81.25 254 ASP A O 1
ATOM 1945 N N . VAL A 1 255 ? 7.267 -6.957 22.418 1.00 82.12 255 VAL A N 1
ATOM 1946 C CA . VAL A 1 255 ? 7.466 -5.579 22.883 1.00 82.12 255 VAL A CA 1
ATOM 1947 C C . VAL A 1 255 ? 6.488 -5.311 24.035 1.00 82.12 255 VAL A C 1
ATOM 1949 O O . VAL A 1 255 ? 5.421 -4.745 23.801 1.00 82.12 255 VAL A O 1
ATOM 1952 N N . PRO A 1 256 ? 6.816 -5.719 25.276 1.00 80.88 256 PRO A N 1
ATOM 1953 C CA . PRO A 1 256 ? 5.883 -5.673 26.408 1.00 80.88 256 PRO A CA 1
ATOM 1954 C C . PRO A 1 256 ? 5.340 -4.278 26.749 1.00 80.88 256 PRO A C 1
ATOM 1956 O O . PRO A 1 256 ? 4.261 -4.172 27.327 1.00 80.88 256 PRO A O 1
ATOM 1959 N N . ASP A 1 257 ? 6.055 -3.223 26.350 1.00 84.50 257 ASP A N 1
ATOM 1960 C CA . ASP A 1 257 ? 5.649 -1.818 26.511 1.00 84.50 257 ASP A CA 1
ATOM 1961 C C . ASP A 1 257 ? 4.652 -1.338 25.435 1.00 84.50 257 ASP A C 1
ATOM 1963 O O . ASP A 1 257 ? 4.314 -0.154 25.370 1.00 84.50 257 ASP A O 1
ATOM 1967 N N . ARG A 1 258 ? 4.205 -2.235 24.548 1.00 86.88 258 ARG A N 1
ATOM 1968 C CA . ARG A 1 258 ? 3.158 -1.983 23.553 1.00 86.88 258 ARG A CA 1
ATOM 1969 C C . ARG A 1 258 ? 1.970 -2.892 23.807 1.00 86.88 258 ARG A C 1
ATOM 1971 O O . ARG A 1 258 ? 2.126 -4.060 24.161 1.00 86.88 258 ARG A O 1
ATOM 1978 N N . LEU A 1 259 ? 0.767 -2.386 23.560 1.00 88.50 259 LEU A N 1
ATOM 1979 C CA . LEU A 1 259 ? -0.438 -3.212 23.613 1.00 88.50 259 LEU A CA 1
ATOM 1980 C C . LEU A 1 259 ? -0.520 -4.154 22.409 1.00 88.50 259 LEU A C 1
ATOM 1982 O O . LEU A 1 259 ? -0.119 -3.818 21.298 1.00 88.50 259 LEU A O 1
ATOM 1986 N N . SER A 1 260 ? -1.092 -5.337 22.603 1.00 83.94 260 SER A N 1
ATOM 1987 C CA . SER A 1 260 ? -1.486 -6.201 21.489 1.00 83.94 260 SER A CA 1
ATOM 1988 C C . SER A 1 260 ? -2.390 -5.434 20.514 1.00 83.94 260 SER A C 1
ATOM 1990 O O . SER A 1 260 ? -3.281 -4.691 20.928 1.00 83.94 260 SER A O 1
ATOM 1992 N N . HIS A 1 261 ? -2.149 -5.607 19.211 1.00 79.56 261 HIS A N 1
ATOM 1993 C CA . HIS A 1 261 ? -2.925 -4.963 18.140 1.00 79.56 261 HIS A CA 1
ATOM 1994 C C . HIS A 1 261 ? -2.895 -3.427 18.158 1.00 79.56 261 HIS A C 1
ATOM 1996 O O . HIS A 1 261 ? -3.819 -2.784 17.656 1.00 79.56 261 HIS A O 1
ATOM 2002 N N . TRP A 1 262 ? -1.846 -2.833 18.741 1.00 82.44 262 TRP A N 1
ATOM 2003 C CA . TRP A 1 262 ? -1.642 -1.383 18.787 1.00 82.44 262 TRP A CA 1
ATOM 2004 C C . TRP A 1 262 ? -1.813 -0.714 17.410 1.00 82.44 262 TRP A C 1
ATOM 2006 O O . TRP A 1 262 ? -2.352 0.388 17.319 1.00 82.44 262 TRP A O 1
ATOM 2016 N N . ASP A 1 263 ? -1.416 -1.408 16.341 1.00 79.88 263 ASP A N 1
ATOM 2017 C CA . ASP A 1 263 ? -1.455 -0.960 14.947 1.00 79.88 263 ASP A CA 1
ATOM 2018 C C . ASP A 1 263 ? -2.881 -0.663 14.472 1.00 79.88 263 ASP A C 1
ATOM 2020 O O . ASP A 1 263 ? -3.135 0.346 13.811 1.00 79.88 263 ASP A O 1
ATOM 2024 N N . CYS A 1 264 ? -3.838 -1.502 14.868 1.00 83.69 264 CYS A N 1
ATOM 2025 C CA . CYS A 1 264 ? -5.245 -1.320 14.542 1.00 83.69 264 CYS A CA 1
ATOM 2026 C C . CYS A 1 264 ? -5.812 -0.059 15.208 1.00 83.69 264 CYS A C 1
ATOM 2028 O O . CYS A 1 264 ? -6.551 0.702 14.582 1.00 83.69 264 CYS A O 1
ATOM 2030 N N . PHE A 1 265 ? -5.450 0.196 16.468 1.00 86.19 265 PHE A N 1
ATOM 2031 C CA . PHE A 1 265 ? -5.939 1.366 17.202 1.00 86.19 265 PHE A CA 1
ATOM 2032 C C . PHE A 1 265 ? -5.354 2.661 16.657 1.00 86.19 265 PHE A C 1
ATOM 2034 O O . PHE A 1 265 ? -6.066 3.652 16.527 1.00 86.19 265 PHE A O 1
ATOM 2041 N N . GLU A 1 266 ? -4.087 2.656 16.269 1.00 83.25 266 GLU A N 1
ATOM 2042 C CA . GLU A 1 266 ? -3.472 3.830 15.659 1.00 83.25 266 GLU A CA 1
ATOM 2043 C C . GLU A 1 266 ? -4.028 4.124 14.258 1.00 83.25 266 GLU A C 1
ATOM 2045 O O . GLU A 1 266 ? -4.182 5.292 13.892 1.00 83.25 266 GLU A O 1
ATOM 2050 N N . LEU A 1 267 ? -4.438 3.099 13.506 1.00 81.81 267 LEU A N 1
ATOM 2051 C CA . LEU A 1 267 ? -5.201 3.282 12.268 1.00 81.81 267 LEU A CA 1
ATOM 2052 C C . LEU A 1 267 ? -6.610 3.844 12.522 1.00 81.81 267 LEU A C 1
ATOM 2054 O O . LEU A 1 267 ? -7.045 4.717 11.773 1.00 81.81 267 LEU A O 1
ATOM 2058 N N . LEU A 1 268 ? -7.312 3.419 13.581 1.00 86.94 268 LEU A N 1
ATOM 2059 C CA . LEU A 1 268 ? -8.594 4.031 13.973 1.00 86.94 268 LEU A CA 1
ATOM 2060 C C . LEU A 1 268 ? -8.421 5.519 14.316 1.00 86.94 268 LEU A C 1
ATOM 2062 O O . LEU A 1 268 ? -9.255 6.340 13.937 1.00 86.94 268 LEU A O 1
ATOM 2066 N N . LEU A 1 269 ? -7.326 5.877 14.995 1.00 86.00 269 LEU A N 1
ATOM 2067 C CA . LEU A 1 269 ? -6.990 7.267 15.317 1.00 86.00 269 LEU A CA 1
ATOM 2068 C C . LEU A 1 269 ? -6.730 8.119 14.070 1.00 86.00 269 LEU A C 1
ATOM 2070 O O . LEU A 1 269 ? -7.153 9.275 14.028 1.00 86.00 269 LEU A O 1
ATOM 2074 N N . LEU A 1 270 ? -6.082 7.553 13.049 1.00 80.88 270 LEU A N 1
ATOM 2075 C CA . LEU A 1 270 ? -5.919 8.211 11.753 1.00 80.88 270 LEU A CA 1
ATOM 2076 C C . LEU A 1 270 ? -7.274 8.481 11.087 1.00 80.88 270 LEU A C 1
ATOM 2078 O O . LEU A 1 270 ? -7.536 9.614 10.694 1.00 80.88 270 LEU A O 1
ATOM 2082 N N . MET A 1 271 ? -8.145 7.468 11.004 1.00 82.12 271 MET A N 1
ATOM 2083 C CA . MET A 1 271 ? -9.486 7.623 10.418 1.00 82.12 271 MET A CA 1
ATOM 2084 C C . MET A 1 271 ? -10.286 8.708 11.138 1.00 82.12 271 MET A C 1
ATOM 2086 O O . MET A 1 271 ? -10.951 9.528 10.512 1.00 82.12 271 MET A O 1
ATOM 2090 N N . LEU A 1 272 ? -10.182 8.757 12.464 1.00 83.69 272 LEU A N 1
ATOM 2091 C CA . LEU A 1 272 ? -10.857 9.759 13.273 1.00 83.69 272 LEU A CA 1
ATOM 2092 C C . LEU A 1 272 ? -10.366 11.190 12.973 1.00 83.69 272 LEU A C 1
ATOM 2094 O O . LEU A 1 272 ? -11.170 12.119 12.921 1.00 83.69 272 LEU A O 1
ATOM 2098 N N . ALA A 1 273 ? -9.065 11.372 12.736 1.00 78.81 273 ALA A N 1
ATOM 2099 C CA . ALA A 1 273 ? -8.504 12.662 12.336 1.00 78.81 273 ALA A CA 1
ATOM 2100 C C . ALA A 1 273 ? -8.847 13.075 10.904 1.00 78.81 273 ALA A C 1
ATOM 2102 O O . ALA A 1 273 ? -9.076 14.257 10.654 1.00 78.81 273 ALA A O 1
ATOM 2103 N N . GLU A 1 274 ? -8.933 12.131 9.970 1.00 76.50 274 GLU A N 1
ATOM 2104 C CA . GLU A 1 274 ? -9.415 12.410 8.612 1.00 76.50 274 GLU A CA 1
ATOM 2105 C C . GLU A 1 274 ? -10.878 12.895 8.635 1.00 76.50 274 GLU A C 1
ATOM 2107 O O . GLU A 1 274 ? -11.249 13.832 7.928 1.00 76.50 274 GLU A O 1
ATOM 2112 N N . LEU A 1 275 ? -11.693 12.334 9.532 1.00 76.69 275 LEU A N 1
ATOM 2113 C CA . LEU A 1 275 ? -13.112 12.663 9.714 1.00 76.69 275 LEU A CA 1
ATOM 2114 C C . LEU A 1 275 ? -13.370 13.870 10.646 1.00 76.69 275 LEU A C 1
ATOM 2116 O O . LEU A 1 275 ? -14.518 14.130 11.017 1.00 76.69 275 LEU A O 1
ATOM 2120 N N . ARG A 1 276 ? -12.320 14.623 11.010 1.00 70.12 276 ARG A N 1
ATOM 2121 C CA . ARG A 1 276 ? -12.276 15.723 12.004 1.00 70.12 276 ARG A CA 1
ATOM 2122 C C . ARG A 1 276 ? -13.505 16.628 12.118 1.00 70.12 276 ARG A C 1
ATOM 2124 O O . ARG A 1 276 ? -13.863 17.010 13.226 1.00 70.12 276 ARG A O 1
ATOM 2131 N N . THR A 1 277 ? -14.159 16.986 11.013 1.00 61.78 277 THR A N 1
ATOM 2132 C CA . THR A 1 277 ? -15.275 17.948 11.009 1.00 61.78 277 THR A CA 1
ATOM 2133 C C . THR A 1 277 ? -16.560 17.394 11.625 1.00 61.78 277 THR A C 1
ATOM 2135 O O . THR A 1 277 ? -17.506 18.148 11.834 1.00 61.78 277 THR A O 1
ATOM 2138 N N . GLN A 1 278 ? -16.605 16.095 11.930 1.00 66.25 278 GLN A N 1
ATOM 2139 C CA . GLN A 1 278 ? -17.812 15.396 12.375 1.00 66.25 278 GLN A CA 1
ATOM 2140 C C . GLN A 1 278 ? -17.645 14.709 13.743 1.00 66.25 278 GLN A C 1
ATOM 2142 O O . GLN A 1 278 ? -18.571 14.067 14.231 1.00 66.25 278 GLN A O 1
ATOM 2147 N N . ALA A 1 279 ? -16.483 14.857 14.391 1.00 67.44 279 ALA A N 1
ATOM 2148 C CA . ALA A 1 279 ? -16.094 14.101 15.584 1.00 67.44 279 ALA A CA 1
ATOM 2149 C C . ALA A 1 279 ? -16.107 14.941 16.883 1.00 67.44 279 ALA A C 1
ATOM 2151 O O . ALA A 1 279 ? -15.169 14.876 17.678 1.00 67.44 279 ALA A O 1
ATOM 2152 N N . SER A 1 280 ? -17.158 15.732 17.123 1.00 73.81 280 SER A N 1
ATOM 2153 C CA . SER A 1 280 ? -17.233 16.671 18.263 1.00 73.81 280 SER A CA 1
ATOM 2154 C C . SER A 1 280 ? -17.120 16.007 19.645 1.00 73.81 280 SER A C 1
ATOM 2156 O O . SER A 1 280 ? -16.586 16.603 20.579 1.00 73.81 280 SER A O 1
ATOM 2158 N N . GLU A 1 281 ? -17.577 14.762 19.785 1.00 81.50 281 GLU A N 1
ATOM 2159 C CA . GLU A 1 281 ? -17.521 13.995 21.041 1.00 81.50 281 GLU A CA 1
ATOM 2160 C C . GLU A 1 281 ? -16.186 13.262 21.246 1.00 81.50 281 GLU A C 1
ATOM 2162 O O . GLU A 1 281 ? -15.859 12.825 22.355 1.00 81.50 281 GLU A O 1
ATOM 2167 N N . ALA A 1 282 ? -15.384 13.132 20.189 1.00 85.88 282 ALA A N 1
ATOM 2168 C CA . ALA A 1 282 ? -14.194 12.301 20.215 1.00 85.88 282 ALA A CA 1
ATOM 2169 C C . ALA A 1 282 ? -13.115 12.759 21.213 1.00 85.88 282 ALA A C 1
ATOM 2171 O O . ALA A 1 282 ? -12.580 11.889 21.903 1.00 85.88 282 ALA A O 1
ATOM 2172 N N . PRO A 1 283 ? -12.811 14.063 21.400 1.00 89.50 283 PRO A N 1
ATOM 2173 C CA . PRO A 1 283 ? -11.798 14.493 22.368 1.00 89.50 283 PRO A CA 1
ATOM 2174 C C . PRO A 1 283 ? -12.038 13.962 23.788 1.00 89.50 283 PRO A C 1
ATOM 2176 O O . PRO A 1 283 ? -11.104 13.537 24.469 1.00 89.50 283 PRO A O 1
ATOM 2179 N N . ALA A 1 284 ? -13.295 13.917 24.244 1.00 90.25 284 ALA A N 1
ATOM 2180 C CA . ALA A 1 284 ? -13.630 13.379 25.562 1.00 90.25 284 ALA A CA 1
ATOM 2181 C C . ALA A 1 284 ? -13.316 11.876 25.667 1.00 90.25 284 ALA A C 1
ATOM 2183 O O . ALA A 1 284 ? -12.710 11.439 26.654 1.00 90.25 284 ALA A O 1
ATOM 2184 N N . VAL A 1 285 ? -13.669 11.106 24.633 1.00 91.81 285 VAL A N 1
ATOM 2185 C CA . VAL A 1 285 ? -13.377 9.669 24.538 1.00 91.81 285 VAL A CA 1
ATOM 2186 C C . VAL A 1 285 ? -11.869 9.420 24.524 1.00 91.81 285 VAL A C 1
ATOM 2188 O O . VAL A 1 285 ? -11.376 8.593 25.294 1.00 91.81 285 VAL A O 1
ATOM 2191 N N . LEU A 1 286 ? -11.114 10.175 23.722 1.00 92.50 286 LEU A N 1
ATOM 2192 C CA . LEU A 1 286 ? -9.661 10.030 23.623 1.00 92.50 286 LEU A CA 1
ATOM 2193 C C . LEU A 1 286 ? -8.961 10.342 24.952 1.00 92.50 286 LEU A C 1
ATOM 2195 O O . LEU A 1 286 ? -8.097 9.576 25.377 1.00 92.50 286 LEU A O 1
ATOM 2199 N N . ARG A 1 287 ? -9.377 11.385 25.684 1.00 93.81 287 ARG A N 1
ATOM 2200 C CA . ARG A 1 287 ? -8.837 11.680 27.028 1.00 93.81 287 ARG A CA 1
ATOM 2201 C C . ARG A 1 287 ? -9.146 10.578 28.046 1.00 93.81 287 ARG A C 1
ATOM 2203 O O . ARG A 1 287 ? -8.337 10.307 28.938 1.00 93.81 287 ARG A O 1
ATOM 2210 N N . ALA A 1 288 ? -10.313 9.939 27.958 1.00 93.50 288 ALA A N 1
ATOM 2211 C CA . ALA A 1 288 ? -10.631 8.785 28.799 1.00 93.50 288 ALA A CA 1
ATOM 2212 C C . ALA A 1 288 ? -9.733 7.588 28.456 1.00 93.50 288 ALA A C 1
ATOM 2214 O O . ALA A 1 288 ? -9.160 6.972 29.358 1.00 93.50 288 ALA A O 1
ATOM 2215 N N . LEU A 1 289 ? -9.537 7.327 27.164 1.00 93.19 289 LEU A N 1
ATOM 2216 C CA . LEU A 1 289 ? -8.666 6.271 26.666 1.00 93.19 289 LEU A CA 1
ATOM 2217 C C . LEU A 1 289 ? -7.205 6.483 27.083 1.00 93.19 289 LEU A C 1
ATOM 2219 O O . LEU A 1 289 ? -6.591 5.550 27.591 1.00 93.19 289 LEU A O 1
ATOM 2223 N N . MET A 1 290 ? -6.678 7.709 26.989 1.00 94.75 290 MET A N 1
ATOM 2224 C CA . MET A 1 290 ? -5.328 8.053 27.463 1.00 94.75 290 MET A CA 1
ATOM 2225 C C . MET A 1 290 ? -5.113 7.634 28.917 1.00 94.75 290 MET A C 1
ATOM 2227 O O . MET A 1 290 ? -4.093 7.034 29.238 1.00 94.75 290 MET A O 1
ATOM 2231 N N . ARG A 1 291 ? -6.084 7.905 29.801 1.00 94.62 291 ARG A N 1
ATOM 2232 C CA . ARG A 1 291 ? -6.010 7.495 31.214 1.00 94.62 291 ARG A CA 1
ATOM 2233 C C . ARG A 1 291 ? -6.022 5.976 31.375 1.00 94.62 291 ARG A C 1
ATOM 2235 O O . ARG A 1 291 ? -5.304 5.464 32.228 1.00 94.62 291 ARG A O 1
ATOM 2242 N N . LYS A 1 292 ? -6.809 5.269 30.555 1.00 93.88 292 LYS A N 1
ATOM 2243 C CA . LYS A 1 292 ? -6.897 3.801 30.550 1.00 93.88 292 LYS A CA 1
ATOM 2244 C C . LYS A 1 292 ? -5.569 3.152 30.136 1.00 93.88 292 LYS A C 1
ATOM 2246 O O . LYS A 1 292 ? -5.161 2.186 30.770 1.00 93.88 292 LYS A O 1
ATOM 2251 N N . VAL A 1 293 ? -4.889 3.678 29.113 1.00 93.12 293 VAL A N 1
ATOM 2252 C CA . VAL A 1 293 ? -3.666 3.062 28.554 1.00 93.12 293 VAL A CA 1
ATOM 2253 C C . VAL A 1 293 ? -2.352 3.649 29.088 1.00 93.12 293 VAL A C 1
ATOM 2255 O O . VAL A 1 293 ? -1.292 3.106 28.797 1.00 93.12 293 VAL A O 1
ATOM 2258 N N . ALA A 1 294 ? -2.399 4.702 29.915 1.00 92.00 294 ALA A N 1
ATOM 2259 C CA . ALA A 1 294 ? -1.229 5.457 30.393 1.00 92.00 294 ALA A CA 1
ATOM 2260 C C . ALA A 1 294 ? -0.092 4.616 30.99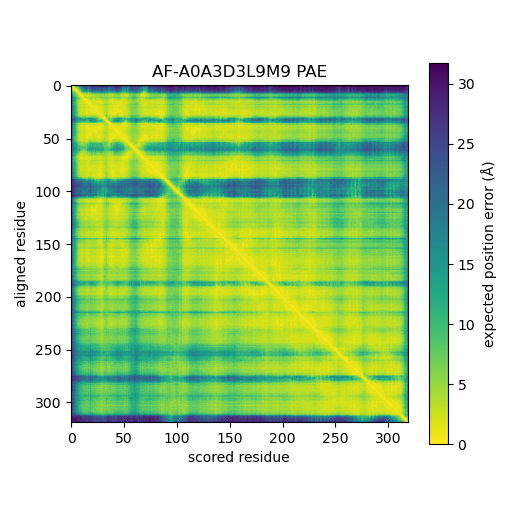0 1.00 92.00 294 ALA A C 1
ATOM 2262 O O . ALA A 1 294 ? 1.071 4.994 30.890 1.00 92.00 294 ALA A O 1
ATOM 2263 N N . ARG A 1 295 ? -0.432 3.502 31.642 1.00 89.62 295 ARG A N 1
ATOM 2264 C CA . ARG A 1 295 ? 0.531 2.609 32.304 1.00 89.62 295 ARG A CA 1
ATOM 2265 C C . ARG A 1 295 ? 0.950 1.413 31.446 1.00 89.62 295 ARG A C 1
ATOM 2267 O O . ARG A 1 295 ? 1.707 0.584 31.931 1.00 89.62 295 ARG A O 1
ATOM 2274 N N . HIS A 1 296 ? 0.419 1.305 30.230 1.00 89.00 296 HIS A N 1
ATOM 2275 C CA . HIS A 1 296 ? 0.551 0.123 29.381 1.00 89.00 296 HIS A CA 1
ATOM 2276 C C . HIS A 1 296 ? 1.239 0.413 28.047 1.00 89.00 296 HIS A C 1
ATOM 2278 O O . HIS A 1 296 ? 1.982 -0.433 27.575 1.00 89.00 296 HIS A O 1
ATOM 2284 N N . ASP A 1 297 ? 0.988 1.577 27.438 1.00 90.25 297 ASP A N 1
ATOM 2285 C CA . ASP A 1 297 ? 1.585 1.941 26.148 1.00 90.25 297 ASP A CA 1
ATOM 2286 C C . ASP A 1 297 ? 1.720 3.462 26.037 1.00 90.25 297 ASP A C 1
ATOM 2288 O O . ASP A 1 297 ? 0.777 4.181 25.693 1.00 90.25 297 ASP A O 1
ATOM 2292 N N . THR A 1 298 ? 2.907 3.969 26.369 1.00 87.88 298 THR A N 1
ATOM 2293 C CA . THR A 1 298 ? 3.220 5.406 26.324 1.00 87.88 298 THR A CA 1
ATOM 2294 C C . THR A 1 298 ? 3.210 5.952 24.898 1.00 87.88 298 THR A C 1
ATOM 2296 O O . THR A 1 298 ? 2.815 7.098 24.689 1.00 87.88 298 THR A O 1
ATOM 2299 N N . THR A 1 299 ? 3.550 5.120 23.907 1.00 86.75 299 THR A N 1
ATOM 2300 C CA . THR A 1 299 ? 3.520 5.510 22.492 1.00 86.75 299 THR A CA 1
ATOM 2301 C C . THR A 1 299 ? 2.087 5.801 22.061 1.00 86.75 299 THR A C 1
ATOM 2303 O O . THR A 1 299 ? 1.815 6.867 21.507 1.00 86.75 299 THR A O 1
ATOM 2306 N N . LEU A 1 300 ? 1.145 4.912 22.385 1.00 87.44 300 LEU A N 1
ATOM 2307 C CA . LEU A 1 300 ? -0.271 5.108 22.084 1.00 87.44 300 LEU A CA 1
ATOM 2308 C C . LEU A 1 300 ? -0.838 6.345 22.798 1.00 87.44 300 LEU A C 1
ATOM 2310 O O . LEU A 1 300 ? -1.620 7.087 22.205 1.00 87.44 300 LEU A O 1
ATOM 2314 N N . VAL A 1 301 ? -0.423 6.622 24.040 1.00 90.19 301 VAL A N 1
ATOM 2315 C CA . VAL A 1 301 ? -0.813 7.848 24.769 1.00 90.19 301 VAL A CA 1
ATOM 2316 C C . VAL A 1 301 ? -0.384 9.105 24.020 1.00 90.19 301 VAL A C 1
ATOM 2318 O O . VAL A 1 301 ? -1.172 10.048 23.910 1.00 90.19 301 VAL A O 1
ATOM 2321 N N . ASP A 1 302 ? 0.841 9.131 23.501 1.00 86.69 302 ASP A N 1
ATOM 2322 C CA . ASP A 1 302 ? 1.350 10.278 22.752 1.00 86.69 302 ASP A CA 1
ATOM 2323 C C . ASP A 1 302 ? 0.582 10.472 21.440 1.00 86.69 302 ASP A C 1
ATOM 2325 O O . ASP A 1 302 ? 0.218 11.604 21.105 1.00 86.69 302 ASP A O 1
ATOM 2329 N N . ARG A 1 303 ? 0.230 9.378 20.747 1.00 85.62 303 ARG A N 1
ATOM 2330 C CA . ARG A 1 303 ? -0.648 9.428 19.565 1.00 85.62 303 ARG A CA 1
ATOM 2331 C C . ARG A 1 303 ? -2.033 9.960 19.908 1.00 85.62 303 ARG A C 1
ATOM 2333 O O . ARG A 1 303 ? -2.508 10.874 19.241 1.00 85.62 303 ARG A O 1
ATOM 2340 N N . LEU A 1 304 ? -2.653 9.467 20.977 1.00 88.88 304 LEU A N 1
ATOM 2341 C CA . LEU A 1 304 ? -3.959 9.938 21.448 1.00 88.88 304 LEU A CA 1
ATOM 2342 C C . LEU A 1 304 ? -3.951 11.431 21.792 1.00 88.88 304 LEU A C 1
ATOM 2344 O O . LEU A 1 304 ? -4.888 12.147 21.431 1.00 88.88 304 LEU A O 1
ATOM 2348 N N . ARG A 1 305 ? -2.898 11.912 22.464 1.00 88.06 305 ARG A N 1
ATOM 2349 C CA . ARG A 1 305 ? -2.741 13.332 22.809 1.00 88.06 305 ARG A CA 1
ATOM 2350 C C . ARG A 1 305 ? -2.693 14.195 21.554 1.00 88.06 305 ARG A C 1
ATOM 2352 O O . ARG A 1 305 ? -3.375 15.214 21.482 1.00 88.06 305 ARG A O 1
ATOM 2359 N N . LEU A 1 306 ? -1.909 13.763 20.573 1.00 83.88 306 LEU A N 1
ATOM 2360 C CA . LEU A 1 306 ? -1.748 14.450 19.301 1.00 83.88 306 LEU A CA 1
ATOM 2361 C C . LEU A 1 306 ? -3.067 14.485 18.508 1.00 83.88 306 LEU A C 1
ATOM 2363 O O . LEU A 1 306 ? -3.445 15.545 18.011 1.00 83.88 306 LEU A O 1
ATOM 2367 N N . VAL A 1 307 ? -3.823 13.379 18.489 1.00 84.00 307 VAL A N 1
ATOM 2368 C CA . VAL A 1 307 ? -5.154 13.332 17.858 1.00 84.00 307 VAL A CA 1
ATOM 2369 C C . VAL A 1 307 ? -6.143 14.270 18.525 1.00 84.00 307 VAL A C 1
ATOM 2371 O O . VAL A 1 307 ? -6.848 15.022 17.857 1.00 84.00 307 VAL A O 1
ATOM 2374 N N . THR A 1 308 ? -6.166 14.251 19.853 1.00 88.00 308 THR A N 1
ATOM 2375 C CA . THR A 1 308 ? -7.046 15.101 20.656 1.00 88.00 308 THR A CA 1
ATOM 2376 C C . THR A 1 308 ? -6.791 16.580 20.363 1.00 88.00 308 THR A C 1
ATOM 2378 O O . THR A 1 308 ? -7.733 17.312 20.074 1.00 88.00 308 THR A O 1
ATOM 2381 N N . ALA A 1 309 ? -5.521 17.002 20.351 1.00 84.25 309 ALA A N 1
ATOM 2382 C CA . ALA A 1 309 ? -5.138 18.376 20.038 1.00 84.25 309 ALA A CA 1
ATOM 2383 C C . ALA A 1 309 ? -5.548 18.794 18.616 1.00 84.25 309 ALA A C 1
ATOM 2385 O O . ALA A 1 309 ? -6.045 19.906 18.430 1.00 84.25 309 ALA A O 1
ATOM 2386 N N . LEU A 1 310 ? -5.395 17.908 17.620 1.00 79.38 310 LEU A N 1
ATOM 2387 C CA . LEU A 1 310 ? -5.832 18.198 16.251 1.00 79.38 310 LEU A CA 1
ATOM 2388 C C . LEU A 1 310 ? -7.338 18.488 16.203 1.00 79.38 310 LEU A C 1
ATOM 2390 O O . LEU A 1 310 ? -7.743 19.515 15.660 1.00 79.38 310 LEU A O 1
ATOM 2394 N N . LEU A 1 311 ? -8.152 17.612 16.794 1.00 81.56 311 LEU A N 1
ATOM 2395 C CA . LEU A 1 311 ? -9.614 17.731 16.780 1.00 81.56 311 LEU A CA 1
ATOM 2396 C C . LEU A 1 311 ? -10.116 18.970 17.529 1.00 81.56 311 LEU A C 1
ATOM 2398 O O . LEU A 1 311 ? -11.113 19.562 17.135 1.00 81.56 311 LEU A O 1
ATOM 2402 N N . GLU A 1 312 ? -9.425 19.379 18.592 1.00 84.38 312 GLU A N 1
ATOM 2403 C CA . GLU A 1 312 ? -9.772 20.573 19.371 1.00 84.38 312 GLU A CA 1
ATOM 2404 C C . GLU A 1 312 ? -9.377 21.879 18.675 1.00 84.38 312 GLU A C 1
ATOM 2406 O O . GLU A 1 312 ? -10.029 22.904 18.868 1.00 84.38 312 GLU A O 1
ATOM 2411 N N . SER A 1 313 ? -8.313 21.859 17.869 1.00 75.62 313 SER A N 1
ATOM 2412 C CA . SER A 1 313 ? -7.761 23.071 17.258 1.00 75.62 313 SER A CA 1
ATOM 2413 C C . SER A 1 313 ? -8.651 23.685 16.171 1.00 75.62 313 SER A C 1
ATOM 2415 O O . SER A 1 313 ? -8.486 24.865 15.870 1.00 75.62 313 SER A O 1
ATOM 2417 N N . ASN A 1 314 ? -9.567 22.914 15.559 1.00 59.94 314 ASN A N 1
ATOM 2418 C CA . ASN A 1 314 ? -10.315 23.272 14.336 1.00 59.94 314 ASN A CA 1
ATOM 2419 C C . ASN A 1 314 ? -9.445 23.824 13.181 1.00 59.94 314 ASN A C 1
ATOM 2421 O O . ASN A 1 314 ? -9.976 24.285 12.170 1.00 59.94 314 ASN A O 1
ATOM 2425 N N . ALA A 1 315 ? -8.117 23.788 13.304 1.00 50.09 315 ALA A N 1
ATOM 2426 C CA . ALA A 1 315 ? -7.201 24.348 12.333 1.00 50.09 315 ALA A CA 1
ATOM 2427 C C . ALA A 1 315 ? -7.008 23.349 11.181 1.00 50.09 315 ALA A C 1
ATOM 2429 O O . ALA A 1 315 ? -6.930 22.135 11.412 1.00 50.09 315 ALA A O 1
ATOM 2430 N N . PRO A 1 316 ? -6.930 23.810 9.919 1.00 41.78 316 PRO A N 1
ATOM 2431 C CA . PRO A 1 316 ? -6.434 22.960 8.851 1.00 41.78 316 PRO A CA 1
ATOM 2432 C C . PRO A 1 316 ? -5.011 22.479 9.192 1.00 41.78 316 PRO A C 1
ATOM 2434 O O . PRO A 1 316 ? -4.266 23.245 9.809 1.00 41.78 316 PRO A O 1
ATOM 2437 N N . PRO A 1 317 ? -4.623 21.235 8.835 1.00 41.22 317 PRO A N 1
ATOM 2438 C CA . PRO A 1 317 ? -3.234 20.816 8.966 1.00 41.22 317 PRO A CA 1
ATOM 2439 C C . PRO A 1 317 ? -2.376 21.840 8.223 1.00 41.22 317 PRO A C 1
ATOM 2441 O O . PRO A 1 317 ? -2.667 22.179 7.075 1.00 41.22 317 PRO A O 1
ATOM 2444 N N . GLN A 1 318 ? -1.371 22.388 8.901 1.00 33.56 318 GLN A N 1
ATOM 2445 C CA . GLN A 1 318 ? -0.341 23.148 8.210 1.00 33.56 318 GLN A CA 1
ATOM 2446 C C . GLN A 1 318 ? 0.492 22.130 7.432 1.00 33.56 318 GLN A C 1
ATOM 2448 O O . GLN A 1 318 ? 1.121 21.266 8.045 1.00 33.56 318 GLN A O 1
ATOM 2453 N N . VAL A 1 319 ? 0.377 22.190 6.103 1.00 36.91 319 VAL A N 1
ATOM 2454 C CA . VAL A 1 319 ? 1.175 21.416 5.140 1.00 36.91 319 VAL A CA 1
ATOM 2455 C C . VAL A 1 319 ? 2.591 21.971 5.102 1.00 36.91 319 VAL A C 1
ATOM 2457 O O . VAL A 1 319 ? 2.715 23.216 5.043 1.00 36.91 319 VAL A O 1
#

Sequence (319 aa):
MSHPPPAEKVLEDRRVDCGCDERLHRPVLLEPGFQAWAVHACCGCGMVTCTEQRGDDGRFTGEAWSVHVALMLKPEVMTWLASWARLGPHEREVLWPMPAGWVRRGHRYLPAGWSGFSVEDLERREAALHEEQADLGVRQRLLLTGVPSEPPPAALPPQLAGFAVVWQAMQLTPETDTKVLLPYAQGSGPGSAIAAELLTGMQDAPQRLVELLRSGRAGPLQAALALLRAAPRPECLPLILEALQAVPLTPLSDVPDRLSHWDCFELLLLMLAELRTQASEAPAVLRALMRKVARHDTTLVDRLRLVTALLESNAPPQV